Protein AF-A0A812IQ89-F1 (afdb_monomer_lite)

InterPro domains:
  IPR013657 HUT1 [PF08449] (1-169)
  IPR013657 HUT1 [PTHR10778] (1-193)

Radius of gyration: 19.41 Å; chains: 1; bounding box: 43×46×44 Å

Structure (mmCIF, N/CA/C/O backbone):
data_AF-A0A812IQ89-F1
#
_entry.id   AF-A0A812IQ89-F1
#
loop_
_atom_site.group_PDB
_atom_site.id
_atom_site.type_symbol
_atom_site.label_atom_id
_atom_site.label_alt_id
_atom_site.label_comp_id
_atom_site.label_asym_id
_atom_site.label_entity_id
_atom_site.label_seq_id
_atom_site.pdbx_PDB_ins_code
_atom_site.Cartn_x
_atom_site.Cartn_y
_atom_site.Cartn_z
_atom_site.occupancy
_atom_site.B_iso_or_equiv
_atom_site.auth_seq_id
_atom_site.auth_comp_id
_atom_site.auth_asym_id
_atom_site.auth_atom_id
_atom_site.pdbx_PDB_model_num
ATOM 1 N N . MET A 1 1 ? -4.051 4.500 0.304 1.00 73.25 1 MET A N 1
ATOM 2 C CA . MET A 1 1 ? -4.962 4.874 1.410 1.00 73.25 1 MET A CA 1
ATOM 3 C C . MET A 1 1 ? -6.425 4.754 1.005 1.00 73.25 1 MET A C 1
ATOM 5 O O . MET A 1 1 ? -7.065 3.839 1.500 1.00 73.25 1 MET A O 1
ATOM 9 N N . LEU A 1 2 ? -6.943 5.576 0.074 1.00 83.75 2 LEU A N 1
ATOM 10 C CA . LEU A 1 2 ? -8.379 5.587 -0.272 1.00 83.75 2 LEU A CA 1
ATOM 11 C C . LEU A 1 2 ? -8.978 4.199 -0.591 1.00 83.75 2 LEU A C 1
ATOM 13 O O . LEU A 1 2 ? -9.965 3.843 0.049 1.00 83.75 2 LEU A O 1
ATOM 17 N N . PRO A 1 3 ? -8.405 3.377 -1.497 1.00 83.00 3 PRO A N 1
ATOM 18 C CA . PRO A 1 3 ? -9.038 2.106 -1.850 1.00 83.00 3 PRO A CA 1
ATOM 19 C C . PRO A 1 3 ? -9.045 1.119 -0.681 1.00 83.00 3 PRO A C 1
ATOM 21 O O . PRO A 1 3 ? -10.050 0.469 -0.429 1.00 83.00 3 PRO A O 1
ATOM 24 N N . VAL A 1 4 ? -7.946 1.064 0.078 1.00 82.12 4 VAL A N 1
ATOM 25 C CA . VAL A 1 4 ? -7.794 0.229 1.283 1.00 82.12 4 VAL A CA 1
ATOM 26 C C . VAL A 1 4 ? -8.810 0.614 2.357 1.00 82.12 4 VAL A C 1
ATOM 28 O O . VAL A 1 4 ? -9.401 -0.264 2.984 1.00 82.12 4 VAL A O 1
ATOM 31 N N . MET A 1 5 ? -9.056 1.912 2.548 1.00 82.69 5 MET A N 1
ATOM 32 C CA . MET A 1 5 ? -10.032 2.411 3.519 1.00 82.69 5 MET A CA 1
ATOM 33 C C . MET A 1 5 ? -11.468 2.075 3.092 1.00 82.69 5 MET A C 1
ATOM 35 O O . MET A 1 5 ? -12.242 1.561 3.896 1.00 82.69 5 MET A O 1
ATOM 39 N N . ILE A 1 6 ? -11.799 2.262 1.810 1.00 84.94 6 ILE A N 1
ATOM 40 C CA . ILE A 1 6 ? -13.097 1.865 1.236 1.00 84.94 6 ILE A CA 1
ATOM 41 C C . ILE A 1 6 ? -13.302 0.349 1.356 1.00 84.94 6 ILE A C 1
ATOM 43 O O . ILE A 1 6 ? -14.345 -0.103 1.823 1.00 84.94 6 ILE A O 1
ATOM 47 N N . GLY A 1 7 ? -12.305 -0.457 0.992 1.00 82.31 7 GLY A N 1
ATOM 48 C CA . GLY A 1 7 ? -12.387 -1.910 1.125 1.00 82.31 7 GLY A CA 1
ATOM 49 C C . GLY A 1 7 ? -12.534 -2.361 2.578 1.00 82.31 7 GLY A C 1
ATOM 50 O O . GLY A 1 7 ? -13.321 -3.257 2.874 1.00 82.31 7 GLY A O 1
ATOM 51 N N . SER A 1 8 ? -11.854 -1.693 3.510 1.00 81.38 8 SER A N 1
ATOM 52 C CA . SER A 1 8 ? -11.994 -1.932 4.952 1.00 81.38 8 SER A CA 1
ATOM 53 C C . SER A 1 8 ? -13.381 -1.574 5.493 1.00 81.38 8 SER A C 1
ATOM 55 O O . SER A 1 8 ? -13.875 -2.266 6.382 1.00 81.38 8 SER A O 1
ATOM 57 N N . LEU A 1 9 ? -14.032 -0.549 4.938 1.00 83.75 9 LEU A N 1
ATOM 58 C CA . LEU A 1 9 ? -15.411 -0.175 5.262 1.00 83.75 9 LEU A CA 1
ATOM 59 C C . LEU A 1 9 ? -16.405 -1.238 4.762 1.00 83.75 9 LEU A C 1
ATOM 61 O O . LEU A 1 9 ? -17.181 -1.775 5.549 1.00 83.75 9 LEU A O 1
ATOM 65 N N . PHE A 1 10 ? -16.348 -1.582 3.470 1.00 82.44 10 PHE A N 1
ATOM 66 C CA . PHE A 1 10 ? -17.327 -2.475 2.835 1.00 82.44 10 PHE A CA 1
ATOM 67 C C . PHE A 1 10 ? -17.127 -3.959 3.172 1.00 82.44 10 PHE A C 1
ATOM 69 O O . PHE A 1 10 ? -18.093 -4.661 3.458 1.00 82.44 10 PHE A O 1
ATOM 76 N N . LEU A 1 11 ? -15.887 -4.454 3.129 1.00 80.12 11 LEU A N 1
ATOM 77 C CA . LEU A 1 11 ? -15.573 -5.878 3.323 1.00 80.12 11 LEU A CA 1
ATOM 78 C C . LEU A 1 11 ? -15.108 -6.181 4.749 1.00 80.12 11 LEU A C 1
ATOM 80 O O . LEU A 1 11 ? -15.355 -7.273 5.258 1.00 80.12 11 LEU A O 1
ATOM 84 N N . GLY A 1 12 ? -14.436 -5.221 5.387 1.00 72.44 12 GLY A N 1
ATOM 85 C CA . GLY A 1 12 ? -13.927 -5.339 6.755 1.00 72.44 12 GLY A CA 1
ATOM 86 C C . GLY A 1 12 ? -14.933 -4.963 7.846 1.00 72.44 12 GLY A C 1
ATOM 87 O O . GLY A 1 12 ? -14.615 -5.147 9.019 1.00 72.44 12 GLY A O 1
ATOM 88 N N . GLN A 1 13 ? -16.115 -4.440 7.481 1.00 72.12 13 GLN A N 1
ATOM 89 C CA . GLN A 1 13 ? -17.133 -3.897 8.398 1.00 72.12 13 GLN A CA 1
ATOM 90 C C . GLN A 1 13 ? -16.563 -2.878 9.405 1.00 72.12 13 GLN A C 1
ATOM 92 O O . GLN A 1 13 ? -16.988 -2.808 10.560 1.00 72.12 13 GLN A O 1
ATOM 97 N N . ALA A 1 14 ? -15.559 -2.107 8.988 1.00 71.38 14 ALA A N 1
ATOM 98 C CA . ALA A 1 14 ? -14.943 -1.090 9.826 1.00 71.38 14 ALA A CA 1
ATOM 99 C C . ALA A 1 14 ? -15.824 0.160 9.888 1.00 71.38 14 ALA A C 1
ATOM 101 O O . ALA A 1 14 ? -16.230 0.668 8.851 1.00 71.38 14 ALA A O 1
ATOM 102 N N . ASN A 1 15 ? -16.058 0.706 11.080 1.00 74.06 15 ASN A N 1
ATOM 103 C CA . ASN A 1 15 ? -16.652 2.033 11.218 1.00 74.06 15 ASN A CA 1
ATOM 104 C C . ASN A 1 15 ? -15.536 3.059 11.401 1.00 74.06 15 ASN A C 1
ATOM 106 O O . ASN A 1 15 ? -14.809 3.009 12.392 1.00 74.06 15 ASN A O 1
ATOM 110 N N . PHE A 1 16 ? -15.406 3.974 10.441 1.00 79.06 16 PHE A N 1
ATOM 111 C CA . PHE A 1 16 ? -14.467 5.088 10.524 1.00 79.06 16 PHE A CA 1
ATOM 112 C C . PHE A 1 16 ? -15.163 6.333 11.070 1.00 79.06 16 PHE A C 1
ATOM 114 O O . PHE A 1 16 ? -16.309 6.629 10.724 1.00 79.06 16 PHE A O 1
ATOM 121 N N . THR A 1 17 ? -14.464 7.076 11.920 1.00 83.81 17 THR A N 1
ATOM 122 C CA . THR A 1 17 ? -14.951 8.362 12.432 1.00 83.81 17 THR A CA 1
ATOM 123 C C . THR A 1 17 ? -14.813 9.454 11.371 1.00 83.81 17 THR A C 1
ATOM 125 O O . THR A 1 17 ? -13.978 9.366 10.470 1.00 83.81 17 THR A O 1
ATOM 128 N N . LEU A 1 18 ? -15.590 10.538 11.493 1.00 83.06 18 LEU A N 1
ATOM 129 C CA . LEU A 1 18 ? -15.502 11.685 10.577 1.00 83.06 18 LEU A CA 1
ATOM 130 C C . LEU A 1 18 ? -14.070 12.248 10.479 1.00 83.06 18 LEU A C 1
ATOM 132 O O . LEU A 1 18 ? -13.643 12.674 9.409 1.00 83.06 18 LEU A O 1
ATOM 136 N N . ARG A 1 19 ? -13.306 12.191 11.579 1.00 82.19 19 ARG A N 1
ATOM 137 C CA . ARG A 1 19 ? -11.898 12.612 11.619 1.00 82.19 19 ARG A CA 1
ATOM 138 C C . ARG A 1 19 ? -11.021 11.804 10.660 1.00 82.19 19 ARG A C 1
ATOM 140 O O . ARG A 1 19 ? -10.262 12.408 9.912 1.00 82.19 19 ARG A O 1
ATOM 147 N N . GLN A 1 20 ? -11.185 10.482 10.616 1.00 80.94 20 GLN A N 1
ATOM 148 C CA . GLN A 1 20 ? -10.405 9.600 9.738 1.00 80.94 20 GLN A CA 1
ATOM 149 C C . GLN A 1 20 ? -10.700 9.858 8.255 1.00 80.94 20 GLN A C 1
ATOM 151 O O . GLN A 1 20 ? -9.789 9.864 7.431 1.00 80.94 20 GLN A O 1
ATOM 156 N N . TYR A 1 21 ? -11.953 10.170 7.905 1.00 84.56 21 TYR A N 1
ATOM 157 C CA . TYR A 1 21 ? -12.295 10.575 6.538 1.00 84.56 21 TYR A CA 1
ATOM 158 C C . TYR A 1 21 ? -11.664 11.915 6.144 1.00 84.56 21 TYR A C 1
ATOM 160 O O . TYR A 1 21 ? -11.130 12.037 5.040 1.00 84.56 21 TYR A O 1
ATOM 168 N N . LEU A 1 22 ? -11.695 12.909 7.038 1.00 85.94 22 LEU A N 1
ATOM 169 C CA . LEU A 1 22 ? -11.071 14.215 6.796 1.00 85.94 22 LEU A CA 1
ATOM 170 C C . LEU A 1 22 ? -9.545 14.101 6.663 1.00 85.94 22 LEU A C 1
ATOM 172 O O . LEU A 1 22 ? -8.962 14.725 5.777 1.00 85.94 22 LEU A O 1
ATOM 176 N N . GLN A 1 23 ? -8.908 13.270 7.488 1.00 84.69 23 GLN A N 1
ATOM 177 C CA . GLN A 1 23 ? -7.471 12.986 7.414 1.00 84.69 23 GLN A CA 1
ATOM 178 C C . GLN A 1 23 ? -7.110 12.300 6.099 1.00 84.69 23 GLN A C 1
ATOM 180 O O . GLN A 1 23 ? -6.237 12.783 5.382 1.00 84.69 23 GLN A O 1
ATOM 185 N N . ALA A 1 24 ? -7.842 11.254 5.710 1.00 84.50 24 ALA A N 1
ATOM 186 C CA . ALA A 1 24 ? -7.629 10.594 4.426 1.00 84.50 24 ALA A CA 1
ATOM 187 C C . ALA A 1 24 ? -7.774 11.577 3.249 1.00 84.50 24 ALA A C 1
ATOM 189 O O . ALA A 1 24 ? -6.951 11.566 2.331 1.00 84.50 24 ALA A O 1
ATOM 190 N N . ALA A 1 25 ? -8.770 12.468 3.284 1.00 86.81 25 ALA A N 1
ATOM 191 C CA . ALA A 1 25 ? -8.946 13.506 2.268 1.00 86.81 25 ALA A CA 1
ATOM 192 C C . ALA A 1 25 ? -7.773 14.507 2.233 1.00 86.81 25 ALA A C 1
ATOM 194 O O . ALA A 1 25 ? -7.292 14.852 1.148 1.00 86.81 25 AL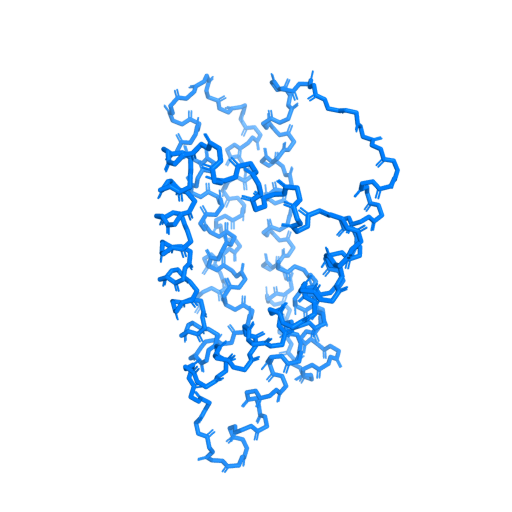A A O 1
ATOM 195 N N . ALA A 1 26 ? -7.266 14.935 3.393 1.00 86.50 26 ALA A N 1
ATOM 196 C CA . ALA A 1 26 ? -6.077 15.784 3.500 1.00 86.50 26 ALA A CA 1
ATOM 197 C C . ALA A 1 26 ? -4.824 15.096 2.927 1.00 86.50 26 ALA A C 1
ATOM 199 O O . ALA A 1 26 ? -4.070 15.700 2.165 1.00 86.50 26 ALA A O 1
ATOM 200 N N . ILE A 1 27 ? -4.633 13.803 3.202 1.00 85.69 27 ILE A N 1
ATOM 201 C CA . ILE A 1 27 ? -3.505 13.028 2.668 1.00 85.69 27 ILE A CA 1
ATOM 202 C C . ILE A 1 27 ? -3.586 12.931 1.140 1.00 85.69 27 ILE A C 1
ATOM 204 O O . ILE A 1 27 ? -2.593 13.164 0.448 1.00 85.69 27 ILE A O 1
ATOM 208 N N . ILE A 1 28 ? -4.762 12.616 0.591 1.00 86.19 28 ILE A N 1
ATOM 209 C CA . ILE A 1 28 ? -4.966 12.461 -0.859 1.00 86.19 28 ILE A CA 1
ATOM 210 C C . ILE A 1 28 ? -4.778 13.793 -1.585 1.00 86.19 28 ILE A C 1
ATOM 212 O O . ILE A 1 28 ? -4.088 13.848 -2.603 1.00 86.19 28 ILE A O 1
ATOM 216 N N . SER A 1 29 ? -5.371 14.868 -1.066 1.00 87.56 29 SER A N 1
ATOM 217 C CA . SER A 1 29 ? -5.222 16.203 -1.653 1.00 87.56 29 SER A CA 1
ATOM 218 C C . SER A 1 29 ? -3.769 16.680 -1.591 1.00 87.56 29 SER A C 1
ATOM 220 O O . SER A 1 29 ? -3.225 17.083 -2.619 1.00 87.56 29 SER A O 1
ATOM 222 N N . GLY A 1 30 ? -3.103 16.544 -0.440 1.00 85.31 30 GLY A N 1
ATOM 223 C CA . GLY A 1 30 ? -1.701 16.925 -0.276 1.00 85.31 30 GLY A CA 1
ATOM 224 C C . GLY A 1 30 ? -0.756 16.139 -1.190 1.00 85.31 30 GLY A C 1
ATOM 225 O O . GLY A 1 30 ? 0.035 16.739 -1.915 1.00 85.31 30 GLY A O 1
ATOM 226 N N . THR A 1 31 ? -0.888 14.810 -1.245 1.00 83.12 31 THR A N 1
ATOM 227 C CA . THR A 1 31 ? -0.072 13.960 -2.138 1.00 83.12 31 THR A CA 1
ATOM 228 C C . THR A 1 31 ? -0.326 14.249 -3.619 1.00 83.12 31 THR A C 1
ATOM 230 O O . THR A 1 31 ? 0.624 14.279 -4.399 1.00 83.12 31 THR A O 1
ATOM 233 N N . SER A 1 32 ? -1.569 14.546 -4.012 1.00 84.25 32 SER A N 1
ATOM 234 C CA . SER A 1 32 ? -1.900 14.933 -5.393 1.00 84.25 32 SER A CA 1
ATOM 235 C C . SER A 1 32 ? -1.256 16.264 -5.787 1.00 84.25 32 SER A C 1
ATOM 237 O O . SER A 1 32 ? -0.723 16.386 -6.889 1.00 84.25 32 SER A O 1
ATOM 239 N N . ILE A 1 33 ? -1.259 17.252 -4.883 1.00 86.19 33 ILE A N 1
ATOM 240 C CA . ILE A 1 33 ? -0.591 18.544 -5.098 1.00 86.19 33 ILE A CA 1
ATOM 241 C C . ILE A 1 33 ? 0.918 18.345 -5.275 1.00 86.19 33 ILE A C 1
ATOM 243 O O . ILE A 1 33 ? 1.503 18.922 -6.192 1.00 86.19 33 ILE A O 1
ATOM 247 N N . VAL A 1 34 ? 1.537 17.498 -4.447 1.00 81.31 34 VAL A N 1
ATOM 248 C CA . VAL A 1 34 ? 2.964 17.159 -4.555 1.00 81.31 34 VAL A CA 1
ATOM 249 C C . VAL A 1 34 ? 3.275 16.502 -5.901 1.00 81.31 34 VAL A C 1
ATOM 251 O O . VAL A 1 34 ? 4.157 16.972 -6.618 1.00 81.31 34 VAL A O 1
ATOM 254 N N . SER A 1 35 ? 2.504 15.488 -6.306 1.00 81.00 35 SER A N 1
ATOM 255 C CA . SER A 1 35 ? 2.704 14.816 -7.598 1.00 81.00 35 SER A CA 1
ATOM 256 C C . SER A 1 35 ? 2.536 15.760 -8.797 1.00 81.00 35 SER A C 1
ATOM 258 O O . SER A 1 35 ? 3.279 15.661 -9.773 1.00 81.00 35 SER A O 1
ATOM 260 N N . LEU A 1 36 ? 1.588 16.704 -8.739 1.00 80.81 36 LEU A N 1
ATOM 261 C CA . LEU A 1 36 ? 1.405 17.717 -9.787 1.00 80.81 36 LEU A CA 1
ATOM 262 C C . LEU A 1 36 ? 2.535 18.757 -9.812 1.00 80.81 36 LEU A C 1
ATOM 264 O O . LEU A 1 36 ? 2.875 19.261 -10.885 1.00 80.81 36 LEU A O 1
ATOM 268 N N . ALA A 1 37 ? 3.108 19.080 -8.652 1.00 74.94 37 ALA A N 1
ATOM 269 C CA . ALA A 1 37 ? 4.236 19.994 -8.534 1.00 74.94 37 ALA A CA 1
ATOM 270 C C . ALA A 1 37 ? 5.524 19.393 -9.126 1.00 74.94 37 ALA A C 1
ATOM 272 O O . ALA A 1 37 ? 6.219 20.087 -9.868 1.00 74.94 37 ALA A O 1
ATOM 273 N N . GLU A 1 38 ? 5.798 18.107 -8.880 1.00 67.94 38 GLU A N 1
ATOM 274 C CA . GLU A 1 38 ? 6.937 17.385 -9.474 1.00 67.94 38 GLU A CA 1
ATOM 275 C C . GLU A 1 38 ? 6.747 17.118 -10.977 1.00 67.94 38 GLU A C 1
ATOM 277 O O . GLU A 1 38 ? 7.675 17.266 -11.775 1.00 67.94 38 GLU A O 1
ATOM 282 N N . GLY A 1 39 ? 5.524 16.779 -11.402 1.00 60.66 39 GLY A N 1
ATOM 283 C CA . GLY A 1 39 ? 5.203 16.440 -12.794 1.00 60.66 39 GLY A CA 1
ATOM 284 C C . GLY A 1 39 ? 5.395 17.580 -13.805 1.00 60.66 39 GLY A C 1
ATOM 285 O O . GLY A 1 39 ? 5.391 17.334 -15.013 1.00 60.66 39 GLY A O 1
ATOM 286 N N . ARG A 1 40 ? 5.600 18.824 -13.347 1.00 53.16 40 ARG A N 1
ATOM 287 C CA . ARG A 1 40 ? 5.951 19.952 -14.224 1.00 53.16 40 ARG A CA 1
ATOM 288 C C . ARG A 1 40 ? 7.388 19.891 -14.759 1.00 53.16 40 ARG A C 1
ATOM 290 O O . ARG A 1 40 ? 7.618 20.511 -15.794 1.00 53.16 40 ARG A O 1
ATOM 297 N N . SER A 1 41 ? 8.316 19.144 -14.142 1.00 48.28 41 SER A N 1
ATOM 298 C CA . SER A 1 41 ? 9.720 19.074 -14.606 1.00 48.28 41 SER A CA 1
ATOM 299 C C . SER A 1 41 ? 10.064 17.844 -15.465 1.00 48.28 41 SER A C 1
ATOM 301 O O . SER A 1 41 ? 11.073 17.856 -16.166 1.00 48.28 41 SER A O 1
ATOM 303 N N . LYS A 1 42 ? 9.215 16.804 -15.508 1.00 47.72 42 LYS A N 1
ATOM 304 C CA . LYS A 1 42 ? 9.427 15.587 -16.324 1.00 47.72 42 LYS A CA 1
ATOM 305 C C . LYS A 1 42 ? 8.207 15.245 -17.189 1.00 47.72 42 LYS A C 1
ATOM 307 O O . LYS A 1 42 ? 7.438 14.339 -16.877 1.00 47.72 42 LYS A O 1
ATOM 312 N N . LYS A 1 43 ? 8.039 15.927 -18.328 1.00 43.91 43 LYS A N 1
ATOM 313 C CA . LYS A 1 43 ? 7.120 15.486 -19.397 1.00 43.91 43 LYS A CA 1
ATOM 314 C C . LYS A 1 43 ? 7.843 14.543 -20.362 1.00 43.91 43 LYS A C 1
ATOM 316 O O . LYS A 1 43 ? 8.373 14.981 -21.374 1.00 43.91 43 LYS A O 1
ATOM 321 N N . SER A 1 44 ? 7.835 13.244 -20.070 1.00 41.22 44 SER A N 1
ATOM 322 C CA . SER A 1 44 ? 8.070 12.210 -21.087 1.00 41.22 44 SER A CA 1
ATOM 323 C C . SER A 1 44 ? 7.429 10.891 -20.656 1.00 41.22 44 SER A C 1
ATOM 325 O O . SER A 1 44 ? 8.026 10.083 -19.952 1.00 41.22 44 SER A O 1
ATOM 327 N N . GLY A 1 45 ? 6.165 10.700 -21.025 1.00 55.44 45 GLY A N 1
ATOM 328 C CA . GLY A 1 45 ? 5.452 9.444 -20.816 1.00 55.44 45 GLY A CA 1
ATOM 329 C C . GLY A 1 45 ? 4.082 9.493 -21.478 1.00 55.44 45 GLY A C 1
ATOM 330 O O . GLY A 1 45 ? 3.241 10.307 -21.105 1.00 55.44 45 GLY A O 1
ATOM 331 N N . ALA A 1 46 ? 3.854 8.647 -22.483 1.00 55.81 46 ALA A N 1
ATOM 332 C CA . ALA A 1 46 ? 2.567 8.556 -23.162 1.00 55.81 46 ALA A CA 1
ATOM 333 C C . ALA A 1 46 ? 1.508 7.970 -22.212 1.00 55.81 46 ALA A C 1
ATOM 335 O O . ALA A 1 46 ? 1.553 6.790 -21.857 1.00 55.81 46 ALA A O 1
ATOM 336 N N . SER A 1 47 ? 0.535 8.787 -21.798 1.00 61.94 47 SER A N 1
ATOM 337 C CA . SER A 1 47 ? -0.618 8.331 -21.016 1.00 61.94 47 SER A CA 1
ATOM 338 C C . SER A 1 47 ? -1.512 7.438 -21.881 1.00 61.94 47 SER A C 1
ATOM 340 O O . SER A 1 47 ? -2.364 7.910 -22.631 1.00 61.94 47 SER A O 1
ATOM 342 N N . THR A 1 48 ? -1.306 6.127 -21.794 1.00 84.50 48 THR A N 1
ATOM 343 C CA . THR A 1 48 ? -2.101 5.146 -22.540 1.00 84.50 48 THR A CA 1
ATOM 344 C C . THR A 1 48 ? -3.374 4.818 -21.759 1.00 84.50 48 THR A C 1
ATOM 346 O O . THR A 1 48 ? -3.303 4.496 -20.574 1.00 84.50 48 THR A O 1
ATOM 349 N N . ARG A 1 49 ? -4.547 4.847 -22.414 1.00 86.56 49 ARG A N 1
ATOM 350 C CA . ARG A 1 49 ? -5.849 4.517 -21.785 1.00 86.56 49 ARG A CA 1
ATOM 351 C C . ARG A 1 49 ? -5.836 3.149 -21.089 1.00 86.56 49 ARG A C 1
ATOM 353 O O . ARG A 1 49 ? -6.410 3.004 -20.017 1.00 86.56 49 ARG A O 1
ATOM 360 N N . ALA A 1 50 ? -5.122 2.179 -21.664 1.00 86.69 50 ALA A N 1
ATOM 361 C CA . ALA A 1 50 ? -4.903 0.868 -21.058 1.00 86.69 50 ALA A CA 1
ATOM 362 C C . ALA A 1 50 ? -4.132 0.950 -19.727 1.00 86.69 50 ALA A C 1
ATOM 364 O O . ALA A 1 50 ? -4.528 0.310 -18.762 1.00 86.69 50 ALA A O 1
ATOM 365 N N . GLY A 1 51 ? -3.093 1.788 -19.635 1.00 87.00 51 GLY A N 1
ATOM 366 C CA . GLY A 1 51 ? -2.347 2.006 -18.391 1.00 87.00 51 GLY A CA 1
ATOM 367 C C . GLY A 1 51 ? -3.215 2.614 -17.288 1.00 87.00 51 GLY A C 1
ATOM 368 O O . GLY A 1 51 ? -3.153 2.170 -16.145 1.00 87.00 51 GLY A O 1
ATOM 369 N N . LEU A 1 52 ? -4.092 3.563 -17.635 1.00 87.62 52 LEU A N 1
ATOM 370 C CA . LEU A 1 52 ? -5.050 4.127 -16.680 1.00 87.62 52 LEU A CA 1
ATOM 371 C C . LEU A 1 52 ? -6.042 3.068 -16.172 1.00 87.62 52 LEU A C 1
ATOM 373 O O . LEU A 1 52 ? -6.276 2.984 -14.968 1.00 87.62 52 LEU A O 1
ATOM 377 N N . LEU A 1 53 ? -6.587 2.237 -17.067 1.00 91.31 53 LEU A N 1
ATOM 378 C CA . LEU A 1 53 ? -7.483 1.138 -16.686 1.00 91.31 53 LEU A CA 1
ATOM 379 C C . LEU A 1 53 ? -6.787 0.119 -15.775 1.00 91.31 53 LEU A C 1
ATOM 381 O O . LEU A 1 53 ? -7.370 -0.303 -14.778 1.00 91.31 53 LEU A O 1
ATOM 385 N N . LEU A 1 54 ? -5.532 -0.232 -16.072 1.00 88.56 54 LEU A N 1
ATOM 386 C CA . LEU A 1 54 ? -4.736 -1.141 -15.244 1.00 88.56 54 LEU A CA 1
ATOM 387 C C . LEU A 1 54 ? -4.468 -0.562 -13.850 1.00 88.56 54 LEU A C 1
ATOM 389 O O . LEU A 1 54 ? -4.585 -1.288 -12.867 1.00 88.56 54 LEU A O 1
ATOM 393 N N . ILE A 1 55 ? -4.174 0.739 -13.743 1.00 89.50 55 ILE A N 1
ATOM 394 C CA . ILE A 1 55 ? -3.986 1.413 -12.448 1.00 89.50 55 ILE A CA 1
ATOM 395 C C . ILE A 1 55 ? -5.281 1.382 -11.631 1.00 89.50 55 ILE A C 1
ATOM 397 O O . ILE A 1 55 ? -5.245 1.026 -10.456 1.00 89.50 55 ILE A O 1
ATOM 401 N N . ILE A 1 56 ? -6.430 1.703 -12.236 1.00 89.75 56 ILE A N 1
ATOM 402 C CA . ILE A 1 56 ? -7.726 1.659 -11.539 1.00 89.75 56 ILE A CA 1
ATOM 403 C C . ILE A 1 56 ? -8.028 0.236 -11.050 1.00 89.75 56 ILE A C 1
ATOM 405 O O . ILE A 1 56 ? -8.416 0.056 -9.895 1.00 89.75 56 ILE A O 1
ATOM 409 N N . GLY A 1 57 ? -7.802 -0.771 -11.898 1.00 91.19 57 GLY A N 1
ATOM 410 C CA . GLY A 1 57 ? -7.959 -2.177 -11.525 1.00 91.19 57 GLY A CA 1
ATOM 411 C C . GLY A 1 57 ? -7.035 -2.589 -10.375 1.00 91.19 57 GLY A C 1
ATOM 412 O O . GLY A 1 57 ? -7.489 -3.213 -9.418 1.00 91.19 57 GLY A O 1
ATOM 413 N N . ALA A 1 58 ? -5.764 -2.182 -10.416 1.00 89.38 58 ALA A N 1
ATOM 414 C CA . ALA A 1 58 ? -4.804 -2.452 -9.349 1.00 89.38 58 ALA A CA 1
ATOM 415 C C . ALA A 1 58 ? -5.221 -1.796 -8.021 1.00 89.38 58 ALA A C 1
ATOM 417 O O . ALA A 1 58 ? -5.231 -2.463 -6.989 1.00 89.38 58 ALA A O 1
ATOM 418 N N . LEU A 1 59 ? -5.657 -0.528 -8.047 1.00 88.06 59 LEU A N 1
ATOM 419 C CA . LEU A 1 59 ? -6.162 0.164 -6.855 1.00 88.06 59 LEU A CA 1
ATOM 420 C C . LEU A 1 59 ? -7.406 -0.522 -6.279 1.00 88.06 59 LEU A C 1
ATOM 422 O O . LEU A 1 59 ? -7.556 -0.593 -5.060 1.00 88.06 59 LEU A O 1
ATOM 426 N N . PHE A 1 60 ? -8.303 -1.019 -7.132 1.00 90.06 60 PHE A N 1
ATOM 427 C CA . PHE A 1 60 ? -9.470 -1.771 -6.680 1.00 90.06 60 PHE A CA 1
ATOM 428 C C . PHE A 1 60 ? -9.058 -3.059 -5.955 1.00 90.06 60 PHE A C 1
ATOM 430 O O . PHE A 1 60 ? -9.528 -3.309 -4.843 1.00 90.06 60 PHE A O 1
ATOM 437 N N . CYS A 1 61 ? -8.137 -3.833 -6.535 1.00 88.81 61 CYS A N 1
ATOM 438 C CA . CYS A 1 61 ? -7.592 -5.035 -5.904 1.00 88.81 61 CYS A CA 1
ATOM 439 C C . CYS A 1 61 ? -6.917 -4.727 -4.559 1.00 88.81 61 CYS A C 1
ATOM 441 O O . CYS A 1 61 ? -7.186 -5.427 -3.583 1.00 88.81 61 CYS A O 1
ATOM 443 N N . ASP A 1 62 ? -6.127 -3.652 -4.469 1.00 87.88 62 ASP A N 1
ATOM 444 C CA . ASP A 1 62 ? -5.530 -3.194 -3.204 1.00 87.88 62 ASP A CA 1
ATOM 445 C C . ASP A 1 62 ? -6.603 -2.913 -2.141 1.00 87.88 62 ASP A C 1
ATOM 447 O O . ASP A 1 62 ? -6.440 -3.255 -0.967 1.00 87.88 62 ASP A O 1
ATOM 451 N N . GLY A 1 63 ? -7.729 -2.321 -2.552 1.00 87.12 63 GLY A N 1
ATOM 452 C CA . GLY A 1 63 ? -8.880 -2.105 -1.683 1.00 87.12 63 GLY A CA 1
ATOM 453 C C . GLY A 1 63 ? -9.481 -3.405 -1.161 1.00 87.12 63 GLY A C 1
ATOM 454 O O . GLY A 1 63 ? -9.643 -3.571 0.051 1.00 87.12 63 GLY A O 1
ATOM 455 N N . VAL A 1 64 ? -9.758 -4.352 -2.059 1.00 89.12 64 VAL A N 1
ATOM 456 C CA . VAL A 1 64 ? -10.307 -5.669 -1.702 1.00 89.12 64 VAL A CA 1
ATOM 457 C C . VAL A 1 64 ? -9.384 -6.406 -0.731 1.00 89.12 64 VAL A C 1
ATOM 459 O O . VAL A 1 64 ? -9.845 -6.870 0.313 1.00 89.12 64 VAL A O 1
ATOM 462 N N . VAL A 1 65 ? -8.084 -6.465 -1.029 1.00 87.19 65 VAL A N 1
ATOM 463 C CA . VAL A 1 65 ? -7.086 -7.130 -0.177 1.00 87.19 65 VAL A CA 1
ATOM 464 C C . VAL A 1 65 ? -7.028 -6.475 1.199 1.00 87.19 65 VAL A C 1
ATOM 466 O O . VAL A 1 65 ? -7.124 -7.177 2.206 1.00 87.19 65 VAL A O 1
ATOM 469 N N . GLY A 1 66 ? -6.951 -5.144 1.261 1.00 84.56 66 GLY A N 1
ATOM 470 C CA . GLY A 1 66 ? -6.928 -4.413 2.527 1.00 84.56 66 GLY A CA 1
ATOM 471 C C . GLY A 1 66 ? -8.167 -4.668 3.393 1.00 84.56 66 GLY A C 1
ATOM 472 O O . GLY A 1 66 ? -8.046 -4.824 4.613 1.00 84.56 66 GLY A O 1
ATOM 473 N N . GLY A 1 67 ? -9.342 -4.778 2.764 1.00 86.25 67 GLY A N 1
ATOM 474 C CA . GLY A 1 67 ? -10.599 -5.105 3.437 1.00 86.25 67 GLY A CA 1
ATOM 475 C C . GLY A 1 67 ? -10.678 -6.544 3.944 1.00 86.25 67 GLY A C 1
ATOM 476 O O . GLY A 1 67 ? -11.077 -6.773 5.088 1.00 86.25 67 GLY A O 1
ATOM 477 N N . VAL A 1 68 ? -10.248 -7.515 3.134 1.00 87.38 68 VAL A N 1
ATOM 478 C CA . VAL A 1 68 ? -10.186 -8.934 3.528 1.00 87.38 68 VAL A CA 1
ATOM 479 C C . VAL A 1 68 ? -9.176 -9.148 4.657 1.00 87.38 68 VAL A C 1
ATOM 481 O O . VAL A 1 68 ? -9.489 -9.847 5.622 1.00 87.38 68 VAL A O 1
ATOM 484 N N . GLN A 1 69 ? -8.005 -8.504 4.591 1.00 86.94 69 GLN A N 1
ATOM 485 C CA . GLN A 1 69 ? -6.997 -8.544 5.657 1.00 86.94 69 GLN A CA 1
ATOM 486 C C . GLN A 1 69 ? -7.569 -8.045 6.987 1.00 86.94 69 GLN A C 1
ATOM 488 O O . GLN A 1 69 ? -7.400 -8.705 8.013 1.00 86.94 69 GLN A O 1
ATOM 493 N N . ARG A 1 70 ? -8.310 -6.929 6.969 1.00 82.94 70 ARG A N 1
ATOM 494 C CA . ARG A 1 70 ? -8.969 -6.405 8.171 1.00 82.94 70 ARG A CA 1
ATOM 495 C C . ARG A 1 70 ? -10.063 -7.342 8.687 1.00 82.94 70 ARG A C 1
ATOM 497 O O . ARG A 1 70 ? -10.121 -7.614 9.884 1.00 82.94 70 ARG A O 1
ATOM 504 N N . ARG A 1 71 ? -10.907 -7.889 7.803 1.00 85.31 71 ARG A N 1
ATOM 505 C CA . ARG A 1 71 ? -11.952 -8.856 8.191 1.00 85.31 71 ARG A CA 1
ATOM 506 C C . ARG A 1 71 ? -11.359 -10.083 8.883 1.00 85.31 71 ARG A C 1
ATOM 508 O O . ARG A 1 71 ? -11.903 -10.537 9.891 1.00 85.31 71 ARG A O 1
ATOM 515 N N . LEU A 1 72 ? -10.255 -10.609 8.353 1.00 86.06 72 LEU A N 1
ATOM 516 C CA . LEU A 1 72 ? -9.550 -11.747 8.935 1.00 86.06 72 LEU A CA 1
ATOM 517 C C . LEU A 1 72 ? -9.062 -11.421 10.352 1.00 86.06 72 LEU A C 1
ATOM 519 O O . LEU A 1 72 ? -9.320 -12.192 11.272 1.00 86.06 72 LEU A O 1
ATOM 523 N N . GLN A 1 73 ? -8.452 -10.249 10.553 1.00 81.69 73 GLN A N 1
ATOM 524 C CA . GLN A 1 73 ? -7.992 -9.814 11.875 1.00 81.69 73 GLN A CA 1
ATOM 525 C C . GLN A 1 73 ? -9.122 -9.670 12.887 1.00 81.69 73 GLN A C 1
ATOM 527 O O . GLN A 1 73 ? -9.022 -10.192 13.997 1.00 81.69 73 GLN A O 1
ATOM 532 N N . VAL A 1 74 ? -10.223 -9.025 12.498 1.00 82.06 74 VAL A N 1
ATOM 533 C CA . VAL A 1 74 ? -11.401 -8.876 13.364 1.00 82.06 74 VAL A CA 1
ATOM 534 C C . VAL A 1 74 ? -11.990 -10.241 13.727 1.00 82.06 74 VAL A C 1
ATOM 536 O O . VAL A 1 74 ? -12.399 -10.444 14.867 1.00 82.06 74 VAL A O 1
ATOM 539 N N . THR A 1 75 ? -12.021 -11.185 12.785 1.00 83.62 75 THR A N 1
ATOM 540 C CA . THR A 1 75 ? -12.557 -12.536 13.020 1.00 83.62 75 THR A CA 1
ATOM 541 C C . THR A 1 75 ? -11.660 -13.331 13.968 1.00 83.62 75 THR A C 1
ATOM 543 O O . THR A 1 75 ? -12.156 -13.880 14.946 1.00 83.62 75 THR A O 1
ATOM 546 N N . CYS A 1 76 ? -10.341 -13.327 13.755 1.00 82.44 76 CYS A N 1
ATOM 547 C CA . CYS A 1 76 ? -9.399 -13.993 14.657 1.00 82.44 76 CYS A CA 1
ATOM 548 C C . CYS A 1 76 ? -9.443 -13.403 16.075 1.00 82.44 76 CYS A C 1
ATOM 550 O O . CYS A 1 76 ? -9.504 -14.158 17.043 1.00 82.44 76 CYS A O 1
ATOM 552 N N . ARG A 1 77 ? -9.523 -12.070 16.204 1.00 79.06 77 ARG A N 1
ATOM 553 C CA . ARG A 1 77 ? -9.636 -11.387 17.504 1.00 79.06 77 ARG A CA 1
ATOM 554 C C . ARG A 1 77 ? -10.923 -11.745 18.255 1.00 79.06 77 ARG A C 1
ATOM 556 O O . ARG A 1 77 ? -10.911 -11.780 19.478 1.00 79.06 77 ARG A O 1
ATOM 563 N N . LYS A 1 78 ? -12.024 -12.012 17.542 1.00 79.25 78 LYS A N 1
ATOM 564 C CA . LYS A 1 78 ? -13.291 -12.480 18.138 1.00 79.25 78 LYS A CA 1
ATOM 565 C C . LYS A 1 78 ? -13.211 -13.916 18.660 1.00 79.25 78 LYS A C 1
ATOM 567 O O . LYS A 1 78 ? -13.917 -14.241 19.604 1.00 79.25 78 LYS A O 1
ATOM 572 N N . GLU A 1 79 ? -12.365 -14.754 18.065 1.00 82.25 79 GLU A N 1
ATOM 573 C CA . GLU A 1 79 ? -12.124 -16.135 18.508 1.00 82.25 79 GLU A CA 1
ATOM 574 C C . GLU A 1 79 ? -10.980 -16.258 19.533 1.00 82.25 79 GLU A C 1
ATOM 576 O O . GLU A 1 79 ? -10.500 -17.362 19.776 1.00 82.25 79 GLU A O 1
ATOM 581 N N . ASP A 1 80 ? -10.509 -15.137 20.094 1.00 74.62 80 ASP A N 1
ATOM 582 C CA . ASP A 1 80 ? -9.350 -15.051 21.002 1.00 74.62 80 ASP A CA 1
ATOM 583 C C . ASP A 1 80 ? -8.057 -15.672 20.428 1.00 74.62 80 ASP A C 1
ATOM 585 O O . ASP A 1 80 ? -7.146 -16.106 21.134 1.00 74.62 80 ASP A O 1
ATOM 589 N N . LYS A 1 81 ? -7.961 -15.713 19.093 1.00 75.81 81 LYS A N 1
ATOM 590 C CA . LYS A 1 81 ? -6.781 -16.173 18.358 1.00 75.81 81 LYS A CA 1
ATOM 591 C C . LYS A 1 81 ? -5.992 -14.964 17.883 1.00 75.81 81 LYS A C 1
ATOM 593 O O . LYS A 1 81 ? -6.505 -14.104 17.166 1.00 75.81 81 LYS A O 1
ATOM 598 N N . GLN A 1 82 ? -4.708 -14.920 18.216 1.00 69.06 82 GLN A N 1
ATOM 599 C CA . GLN A 1 82 ? -3.816 -13.916 17.645 1.00 69.06 82 GLN A CA 1
ATOM 600 C C . GLN A 1 82 ? -3.487 -14.259 16.190 1.00 69.06 82 GLN A C 1
ATOM 602 O O . GLN A 1 82 ? -3.144 -15.397 15.861 1.00 69.06 82 GLN A O 1
ATOM 607 N N . VAL A 1 83 ? -3.567 -13.260 15.310 1.00 73.25 83 VAL A N 1
ATOM 608 C CA . VAL A 1 83 ? -3.104 -13.403 13.927 1.00 73.25 83 VAL A CA 1
ATOM 609 C C . VAL A 1 83 ? -1.587 -13.501 13.949 1.00 73.25 83 VAL A C 1
ATOM 611 O O . VAL A 1 83 ? -0.903 -12.521 14.232 1.00 73.25 83 VAL A O 1
ATOM 614 N N . ARG A 1 84 ? -1.050 -14.684 13.641 1.00 80.00 84 ARG A N 1
ATOM 615 C CA . ARG A 1 84 ? 0.396 -14.882 13.518 1.00 80.00 84 ARG A CA 1
ATOM 616 C C . ARG A 1 84 ? 0.884 -14.176 12.242 1.00 80.00 84 ARG A C 1
ATOM 618 O O . ARG A 1 84 ? 0.512 -14.610 11.149 1.00 80.00 84 ARG A O 1
ATOM 625 N N . PRO A 1 85 ? 1.712 -13.114 12.340 1.00 79.00 85 PRO A N 1
ATOM 626 C CA . PRO A 1 85 ? 2.106 -12.309 11.179 1.00 79.00 85 PRO A CA 1
ATOM 627 C C . PRO A 1 85 ? 2.824 -13.134 10.104 1.00 79.00 85 PRO A C 1
ATOM 629 O O . PRO A 1 85 ? 2.610 -12.934 8.911 1.00 79.00 85 PRO A O 1
ATOM 632 N N . TYR A 1 86 ? 3.641 -14.099 10.533 1.00 81.56 86 TYR A N 1
ATOM 633 C CA . TYR A 1 86 ? 4.413 -14.964 9.642 1.00 81.56 86 TYR A CA 1
ATOM 634 C C . TYR A 1 86 ? 3.553 -16.000 8.910 1.00 81.56 86 TYR A C 1
ATOM 636 O O . TYR A 1 86 ? 3.818 -16.266 7.740 1.00 81.56 86 TYR A O 1
ATOM 644 N N . ASP A 1 87 ? 2.490 -16.517 9.536 1.00 84.25 87 ASP A N 1
ATOM 645 C CA . ASP A 1 87 ? 1.535 -17.403 8.856 1.00 84.25 87 ASP A CA 1
ATOM 646 C C . ASP A 1 87 ? 0.783 -16.631 7.769 1.00 84.25 87 ASP A C 1
ATOM 648 O O . ASP A 1 87 ? 0.654 -17.098 6.638 1.00 84.25 87 ASP A O 1
ATOM 652 N N . LEU A 1 88 ? 0.329 -15.415 8.096 1.00 83.81 88 LEU A N 1
ATOM 653 C CA . LEU A 1 88 ? -0.346 -14.538 7.143 1.00 83.81 88 LEU A CA 1
ATOM 654 C C . LEU A 1 88 ? 0.569 -14.201 5.957 1.00 83.81 88 LEU A C 1
ATOM 656 O O . LEU A 1 88 ? 0.130 -14.275 4.809 1.00 83.81 88 LEU A O 1
ATOM 660 N N . MET A 1 89 ? 1.836 -13.877 6.228 1.00 86.88 89 MET A N 1
ATOM 661 C CA . MET A 1 89 ? 2.838 -13.603 5.198 1.00 86.88 89 MET A CA 1
ATOM 662 C C . MET A 1 89 ? 3.080 -14.825 4.311 1.00 86.88 89 MET A C 1
ATOM 664 O O . MET A 1 89 ? 3.045 -14.702 3.088 1.00 86.88 89 MET A O 1
ATOM 668 N N . PHE A 1 90 ? 3.293 -16.002 4.908 1.00 88.44 90 PHE A N 1
ATOM 669 C CA . PHE A 1 90 ? 3.572 -17.230 4.167 1.00 88.44 90 PHE A CA 1
ATOM 670 C C . PHE A 1 90 ? 2.423 -17.589 3.225 1.00 88.44 90 PHE A C 1
ATOM 672 O O . PHE A 1 90 ? 2.648 -17.758 2.027 1.00 88.44 90 PHE A O 1
ATOM 679 N N . TRP A 1 91 ? 1.188 -17.632 3.732 1.00 88.31 91 TRP A N 1
ATOM 680 C CA . TRP A 1 91 ? 0.028 -17.978 2.912 1.00 88.31 91 TRP A CA 1
ATOM 681 C C . TRP A 1 91 ? -0.229 -16.941 1.822 1.00 88.31 91 TRP A C 1
ATOM 683 O O . TRP A 1 91 ? -0.420 -17.310 0.665 1.00 88.31 91 TRP A O 1
ATOM 693 N N . THR A 1 92 ? -0.174 -15.649 2.153 1.00 87.62 92 THR A N 1
ATOM 694 C CA . THR A 1 92 ? -0.410 -14.584 1.166 1.00 87.62 92 THR A CA 1
ATOM 695 C C . THR A 1 92 ? 0.631 -14.629 0.046 1.00 87.62 92 THR A C 1
ATOM 697 O O . THR A 1 92 ? 0.268 -14.596 -1.132 1.00 87.62 92 THR A O 1
ATOM 700 N N . ASN A 1 93 ? 1.913 -14.780 0.392 1.00 90.31 93 ASN A N 1
ATOM 701 C CA . ASN A 1 93 ? 2.991 -14.851 -0.592 1.00 90.31 93 ASN A CA 1
ATOM 702 C C . ASN A 1 93 ? 2.949 -16.146 -1.407 1.00 90.31 93 ASN A C 1
ATOM 704 O O . ASN A 1 93 ? 3.237 -16.109 -2.601 1.00 90.31 93 ASN A O 1
ATOM 708 N N . LEU A 1 94 ? 2.545 -17.270 -0.811 1.00 91.31 94 LEU A N 1
ATOM 709 C CA . LEU A 1 94 ? 2.375 -18.532 -1.529 1.00 91.31 94 LEU A CA 1
ATOM 710 C C . LEU A 1 94 ? 1.277 -18.420 -2.596 1.00 91.31 94 LEU A C 1
ATOM 712 O O . LEU A 1 94 ? 1.513 -18.760 -3.754 1.00 91.31 94 LEU A O 1
ATOM 716 N N . TYR A 1 95 ? 0.103 -17.886 -2.243 1.00 89.44 95 TYR A N 1
ATOM 717 C CA . TYR A 1 95 ? -0.978 -17.667 -3.210 1.00 89.44 95 TYR A CA 1
ATOM 718 C C . TYR A 1 95 ? -0.581 -16.656 -4.299 1.00 89.44 95 TYR A C 1
ATOM 720 O O . TYR A 1 95 ? -0.866 -16.888 -5.477 1.00 89.44 95 TYR A O 1
ATOM 728 N N . MET A 1 96 ? 0.127 -15.574 -3.954 1.00 87.75 96 MET A N 1
ATOM 729 C CA . MET A 1 96 ? 0.678 -14.641 -4.951 1.00 87.75 96 MET A CA 1
ATOM 730 C C . MET A 1 96 ? 1.699 -15.311 -5.879 1.00 87.75 96 MET A C 1
ATOM 732 O O . MET A 1 96 ? 1.671 -15.076 -7.084 1.00 87.75 96 MET A O 1
ATOM 736 N N . ALA A 1 97 ? 2.574 -16.170 -5.355 1.00 88.81 97 ALA A N 1
ATOM 737 C CA . ALA A 1 97 ? 3.564 -16.883 -6.158 1.00 88.81 97 ALA A CA 1
ATOM 738 C C . ALA A 1 97 ? 2.904 -17.867 -7.133 1.00 88.81 97 ALA A C 1
ATOM 740 O O . ALA A 1 97 ? 3.253 -17.886 -8.312 1.00 88.81 97 ALA A O 1
ATOM 741 N N . VAL A 1 98 ? 1.914 -18.638 -6.669 1.00 90.00 98 VAL A N 1
ATOM 742 C CA . VAL A 1 98 ? 1.167 -19.580 -7.518 1.00 90.00 98 VAL A CA 1
ATOM 743 C C . VAL A 1 98 ? 0.415 -18.834 -8.620 1.00 90.00 98 VAL A C 1
ATOM 745 O O . VAL A 1 98 ? 0.551 -19.170 -9.793 1.00 90.00 98 VAL A O 1
ATOM 748 N N . THR A 1 99 ? -0.340 -17.791 -8.268 1.00 86.94 99 THR A N 1
ATOM 749 C CA . THR A 1 99 ? -1.104 -16.997 -9.247 1.00 86.94 99 THR A CA 1
ATOM 750 C C . THR A 1 99 ? -0.196 -16.281 -10.249 1.00 86.94 99 THR A C 1
ATOM 752 O O . THR A 1 99 ? -0.464 -16.328 -11.448 1.00 86.94 99 THR A O 1
ATOM 755 N N . SER A 1 100 ? 0.910 -15.689 -9.790 1.00 84.75 100 SER A N 1
ATOM 756 C CA . SER A 1 100 ? 1.920 -15.066 -10.655 1.00 84.75 100 SER A CA 1
ATOM 757 C C . SER A 1 100 ? 2.550 -16.079 -11.613 1.00 84.75 100 SER A C 1
ATOM 759 O O . SER A 1 100 ? 2.636 -15.824 -12.813 1.00 84.75 100 SER A O 1
ATOM 761 N N . CYS A 1 101 ? 2.904 -17.270 -11.116 1.00 83.06 101 CYS A N 1
ATOM 762 C CA . CYS A 1 101 ? 3.448 -18.341 -11.945 1.00 83.06 101 CYS A CA 1
ATOM 763 C C . CYS A 1 101 ? 2.456 -18.761 -13.036 1.00 83.06 101 CYS A C 1
ATOM 765 O O . CYS A 1 101 ? 2.836 -18.803 -14.203 1.00 83.06 101 CYS A O 1
ATOM 767 N N . LEU A 1 102 ? 1.182 -18.974 -12.684 1.00 85.38 102 LEU A N 1
ATOM 768 C CA . LEU A 1 102 ? 0.121 -19.346 -13.629 1.00 85.38 102 LEU A CA 1
ATOM 769 C C . LEU A 1 102 ? -0.105 -18.287 -14.717 1.00 85.38 102 LEU A C 1
ATOM 771 O O . LEU A 1 102 ? -0.279 -18.634 -15.885 1.00 85.38 102 LEU A O 1
ATOM 775 N N . LEU A 1 103 ? -0.088 -17.001 -14.355 1.00 81.75 103 LEU A N 1
ATOM 776 C CA . LEU 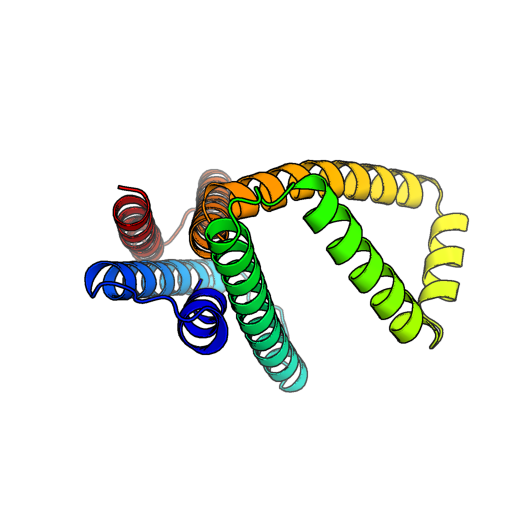A 1 103 ? -0.250 -15.901 -15.312 1.00 81.75 103 LEU A CA 1
ATOM 777 C C . LEU A 1 103 ? 0.969 -15.748 -16.230 1.00 81.75 103 LEU A C 1
ATOM 779 O O . LEU A 1 103 ? 0.818 -15.419 -17.407 1.00 81.75 103 LEU A O 1
ATOM 783 N N . ALA A 1 104 ? 2.168 -16.027 -15.718 1.00 79.06 104 ALA A N 1
ATOM 784 C CA . ALA A 1 104 ? 3.418 -15.864 -16.449 1.00 79.06 104 ALA A CA 1
ATOM 785 C C . ALA A 1 104 ? 3.814 -17.081 -17.317 1.00 79.06 104 ALA A C 1
ATOM 787 O O . ALA A 1 104 ? 4.843 -17.044 -17.997 1.00 79.06 104 ALA A O 1
ATOM 788 N N . LEU A 1 105 ? 2.974 -18.126 -17.384 1.00 67.94 105 LEU A N 1
ATOM 789 C CA . LEU A 1 105 ? 3.144 -19.295 -18.270 1.00 67.94 105 LEU A CA 1
ATOM 790 C C . LEU A 1 105 ? 3.118 -18.961 -19.776 1.00 67.94 105 LEU A C 1
ATOM 792 O O . LEU A 1 105 ? 3.371 -19.837 -20.599 1.00 67.94 105 LEU A O 1
ATOM 796 N N . ARG A 1 106 ? 2.797 -17.719 -20.161 1.00 62.78 106 ARG A N 1
ATOM 797 C CA . ARG A 1 106 ? 2.584 -17.320 -21.563 1.00 62.78 106 ARG A CA 1
ATOM 798 C C . ARG A 1 106 ? 3.870 -17.221 -22.406 1.00 62.78 106 ARG A C 1
ATOM 800 O O . ARG A 1 106 ? 3.757 -17.448 -23.603 1.00 62.78 106 ARG A O 1
ATOM 807 N N . SER A 1 107 ? 5.037 -16.946 -21.806 1.00 70.44 107 SER A N 1
ATOM 808 C CA . SER A 1 107 ? 6.394 -16.958 -22.429 1.00 70.44 107 SER A CA 1
ATOM 809 C C . SER A 1 107 ? 7.414 -16.190 -21.574 1.00 70.44 107 SER A C 1
ATOM 811 O O . SER A 1 107 ? 8.584 -16.564 -21.493 1.00 70.44 107 SER A O 1
ATOM 813 N N . GLU A 1 108 ? 6.934 -15.159 -20.880 1.00 80.50 108 GLU A N 1
ATOM 814 C CA . GLU A 1 108 ? 7.709 -14.179 -20.107 1.00 80.50 108 GLU A CA 1
ATOM 815 C C . GLU A 1 108 ? 8.631 -14.810 -19.050 1.00 80.50 108 GLU A C 1
ATOM 817 O O . GLU A 1 108 ? 9.776 -14.393 -18.885 1.00 80.50 108 GLU A O 1
ATOM 822 N N . LEU A 1 109 ? 8.170 -15.859 -18.352 1.00 80.62 109 LEU A N 1
ATOM 823 C CA . LEU A 1 109 ? 8.988 -16.558 -17.350 1.00 80.62 109 LEU A CA 1
ATOM 824 C C . LEU A 1 109 ? 10.243 -17.184 -17.961 1.00 80.62 109 LEU A C 1
ATOM 826 O O . LEU A 1 109 ? 11.312 -17.162 -17.350 1.00 80.62 109 LEU A O 1
ATOM 830 N N . ARG A 1 110 ? 10.112 -17.760 -19.159 1.00 83.12 110 ARG A N 1
ATOM 831 C CA . ARG A 1 110 ? 11.218 -18.444 -19.829 1.00 83.12 110 ARG A CA 1
ATOM 832 C C . ARG A 1 110 ? 12.224 -17.430 -20.357 1.00 83.12 110 ARG A C 1
ATOM 834 O O . ARG A 1 110 ? 13.417 -17.606 -20.129 1.00 83.12 110 ARG A O 1
ATOM 841 N N . GLU A 1 111 ? 11.743 -16.367 -20.993 1.00 86.00 111 GLU A N 1
ATOM 842 C CA . GLU A 1 111 ? 12.585 -15.282 -21.505 1.00 86.00 111 GLU A CA 1
ATOM 843 C C . GLU A 1 111 ? 13.325 -14.564 -20.367 1.00 86.00 111 GLU A C 1
ATOM 845 O O . GLU A 1 111 ? 14.554 -14.439 -20.409 1.00 86.00 111 GLU A O 1
ATOM 850 N N . GLY A 1 112 ? 12.618 -14.214 -19.288 1.00 84.81 112 GLY A N 1
ATOM 851 C CA . GLY A 1 112 ? 13.213 -13.606 -18.097 1.00 84.81 112 GLY A CA 1
ATOM 852 C C . GLY A 1 112 ? 14.261 -14.500 -17.428 1.00 84.81 112 GLY A C 1
ATOM 853 O O . GLY A 1 112 ? 15.342 -14.027 -17.071 1.00 84.81 112 GLY A O 1
ATOM 854 N N . ALA A 1 113 ? 14.000 -15.808 -17.319 1.00 85.25 113 ALA A N 1
ATOM 855 C CA . ALA A 1 113 ? 14.978 -16.755 -16.787 1.00 85.25 113 ALA A CA 1
ATOM 856 C C . ALA A 1 113 ? 16.229 -16.835 -17.675 1.00 85.25 113 ALA A C 1
ATOM 858 O O . ALA A 1 113 ? 17.346 -16.736 -17.165 1.00 85.25 113 ALA A O 1
ATOM 859 N N . THR A 1 114 ? 16.064 -16.950 -18.998 1.00 88.38 114 THR A N 1
ATOM 860 C CA . THR A 1 114 ? 17.206 -16.981 -19.929 1.00 88.38 114 THR A CA 1
ATOM 861 C C . THR A 1 114 ? 18.038 -15.701 -19.874 1.00 88.38 114 THR A C 1
ATOM 863 O O . THR A 1 114 ? 19.265 -15.775 -19.900 1.00 88.38 114 THR A O 1
ATOM 866 N N . PHE A 1 115 ? 17.399 -14.542 -19.704 1.00 88.88 115 PHE A N 1
ATOM 867 C CA . PHE A 1 115 ? 18.088 -13.262 -19.557 1.00 88.88 115 PHE A CA 1
ATOM 868 C C . PHE A 1 115 ? 18.920 -13.188 -18.268 1.00 88.88 115 PHE A C 1
ATOM 870 O O . PHE A 1 115 ? 20.070 -12.740 -18.298 1.00 88.88 115 PHE A O 1
ATOM 877 N N . CYS A 1 116 ? 18.373 -13.673 -17.150 1.00 88.75 116 CYS A N 1
ATOM 878 C CA . CYS A 1 116 ? 19.088 -13.754 -15.876 1.00 88.75 116 CYS A CA 1
ATOM 879 C C . CYS A 1 116 ? 20.285 -14.715 -15.940 1.00 88.75 116 CYS A C 1
ATOM 881 O O . CYS A 1 116 ? 21.340 -14.401 -15.393 1.00 88.75 116 CYS A O 1
ATOM 883 N N . PHE A 1 117 ? 20.156 -15.854 -16.632 1.00 88.88 117 PHE A N 1
ATOM 884 C CA . PHE A 1 117 ? 21.277 -16.781 -16.833 1.00 88.88 117 PHE A CA 1
ATOM 885 C C . PHE A 1 117 ? 22.358 -16.212 -17.757 1.00 88.88 117 PHE A C 1
ATOM 887 O O . PHE A 1 117 ? 23.541 -16.447 -17.520 1.00 88.88 117 PHE A O 1
ATOM 894 N N . ALA A 1 118 ? 21.974 -15.433 -18.771 1.00 92.56 118 ALA A N 1
ATOM 895 C CA . ALA A 1 118 ? 22.921 -14.751 -19.651 1.00 92.56 118 ALA A CA 1
ATOM 896 C C . ALA A 1 118 ? 23.671 -13.600 -18.949 1.00 92.56 118 ALA A C 1
ATOM 898 O O . ALA A 1 118 ? 24.790 -13.277 -19.339 1.00 92.56 118 ALA A O 1
ATOM 899 N N . ASN A 1 119 ? 23.086 -12.997 -17.903 1.00 92.06 119 ASN A N 1
ATOM 900 C CA . ASN A 1 119 ? 23.645 -11.848 -17.183 1.00 92.06 119 ASN A CA 1
ATOM 901 C C . ASN A 1 119 ? 23.719 -12.104 -15.662 1.00 92.06 119 ASN A C 1
ATOM 903 O O . ASN A 1 119 ? 22.892 -11.594 -14.897 1.00 92.06 119 ASN A O 1
ATOM 907 N N . PRO A 1 120 ? 24.732 -12.845 -15.177 1.00 88.19 120 PRO A N 1
ATOM 908 C CA . PRO A 1 120 ? 24.837 -13.215 -13.762 1.00 88.19 120 PRO A CA 1
ATOM 909 C C . PRO A 1 120 ? 25.031 -12.016 -12.818 1.00 88.19 120 PRO A C 1
ATOM 911 O O . PRO A 1 120 ? 24.619 -12.068 -11.657 1.00 88.19 120 PRO A O 1
ATOM 914 N N . SER A 1 121 ? 25.613 -10.912 -13.298 1.00 91.62 121 SER A N 1
ATOM 915 C CA . SER A 1 121 ? 25.709 -9.655 -12.541 1.00 91.62 121 SER A CA 1
ATOM 916 C C . SER A 1 121 ? 24.326 -9.068 -12.241 1.00 91.62 121 SER A C 1
ATOM 918 O O . SER A 1 121 ? 24.046 -8.716 -11.096 1.00 91.62 121 SER A O 1
ATOM 920 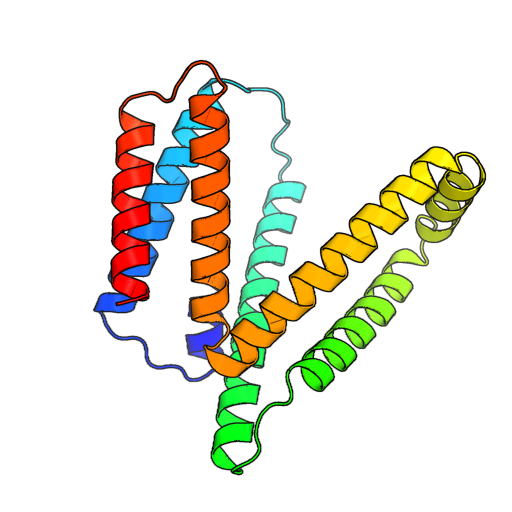N N . PHE A 1 122 ? 23.437 -9.040 -13.237 1.00 90.56 122 PHE A N 1
ATOM 921 C CA . PHE A 1 122 ? 22.055 -8.589 -13.084 1.00 90.56 122 PHE A CA 1
ATOM 922 C C . PHE A 1 122 ? 21.262 -9.515 -12.156 1.00 90.56 122 PHE A C 1
ATOM 924 O O . PHE A 1 122 ? 20.592 -9.040 -11.240 1.00 90.56 122 PHE A O 1
ATOM 931 N N . ALA A 1 123 ? 21.404 -10.835 -12.315 1.00 89.56 123 ALA A N 1
ATOM 932 C CA . ALA A 1 123 ? 20.748 -11.807 -11.441 1.00 89.56 123 ALA A CA 1
ATOM 933 C C . ALA A 1 123 ? 21.122 -11.604 -9.960 1.00 89.56 123 ALA A C 1
ATOM 935 O O . ALA A 1 123 ? 20.261 -11.691 -9.082 1.00 89.56 123 ALA A O 1
ATOM 936 N N . ARG A 1 124 ? 22.384 -11.260 -9.667 1.00 91.06 124 ARG A N 1
ATOM 937 C CA . ARG A 1 124 ? 22.824 -10.954 -8.298 1.00 91.06 124 ARG A CA 1
ATOM 938 C C . ARG A 1 124 ? 22.130 -9.715 -7.726 1.00 91.06 124 ARG A C 1
ATOM 940 O O . ARG A 1 124 ? 21.751 -9.733 -6.555 1.00 91.06 124 ARG A O 1
ATOM 947 N N . GLU A 1 125 ? 21.945 -8.665 -8.522 1.00 92.75 125 GLU A N 1
ATOM 948 C CA . GLU A 1 125 ? 21.208 -7.468 -8.094 1.00 92.75 125 GLU A CA 1
ATOM 949 C C . GLU A 1 125 ? 19.721 -7.765 -7.870 1.00 92.75 125 GLU A C 1
ATOM 951 O O . GLU A 1 125 ? 19.160 -7.338 -6.862 1.00 92.75 125 GLU A O 1
ATOM 956 N N . VAL A 1 126 ? 19.099 -8.591 -8.719 1.00 91.31 126 VAL A N 1
ATOM 957 C CA . VAL A 1 126 ? 17.711 -9.049 -8.527 1.00 91.31 126 VAL A CA 1
ATOM 958 C C . VAL A 1 126 ? 17.554 -9.836 -7.223 1.00 91.31 126 VAL A C 1
ATOM 960 O O . VAL A 1 126 ? 16.593 -9.612 -6.484 1.00 91.31 126 VAL A O 1
ATOM 963 N N . VAL A 1 127 ? 18.497 -10.724 -6.895 1.00 91.62 127 VAL A N 1
ATOM 964 C CA . VAL A 1 127 ? 18.471 -11.485 -5.633 1.00 91.62 127 VAL A CA 1
ATOM 965 C C . VAL A 1 127 ? 18.626 -10.559 -4.427 1.00 91.62 127 VAL A C 1
ATOM 967 O O . VAL A 1 127 ? 17.856 -10.678 -3.474 1.00 91.62 127 VAL A O 1
ATOM 970 N N . LYS A 1 128 ? 19.563 -9.601 -4.464 1.00 93.12 128 LYS A N 1
ATOM 971 C CA . LYS A 1 128 ? 19.719 -8.601 -3.391 1.00 93.12 128 LYS A CA 1
ATOM 972 C C . LYS A 1 128 ? 18.453 -7.760 -3.218 1.00 93.12 128 LYS A C 1
ATOM 974 O O . LYS A 1 128 ? 17.995 -7.571 -2.091 1.00 93.12 128 LYS A O 1
ATOM 979 N N . PHE A 1 129 ? 17.871 -7.294 -4.323 1.00 91.69 129 PHE A N 1
ATOM 980 C CA . PHE A 1 129 ? 16.625 -6.532 -4.322 1.00 91.69 129 PHE A CA 1
ATOM 981 C C . PHE A 1 129 ? 15.471 -7.351 -3.732 1.00 91.69 129 PHE A C 1
ATOM 983 O O . PHE A 1 129 ? 14.738 -6.857 -2.878 1.00 91.69 129 PHE A O 1
ATOM 990 N N . SER A 1 130 ? 15.363 -8.625 -4.110 1.00 91.06 130 SER A N 1
ATOM 991 C CA . SER A 1 130 ? 14.340 -9.543 -3.596 1.00 91.06 130 SER A CA 1
ATOM 992 C C . SER A 1 130 ? 14.522 -9.835 -2.106 1.00 91.06 130 SER A C 1
ATOM 994 O O . SER A 1 130 ? 13.544 -9.834 -1.364 1.00 91.06 130 SER A O 1
ATOM 996 N N . ALA A 1 131 ? 15.760 -10.021 -1.639 1.00 92.50 131 ALA A N 1
ATOM 997 C CA . ALA A 1 131 ? 16.061 -10.215 -0.221 1.00 92.50 131 ALA A CA 1
ATOM 998 C C . ALA A 1 131 ? 15.700 -8.972 0.611 1.00 92.50 131 ALA A C 1
ATOM 1000 O O . ALA A 1 131 ? 15.050 -9.084 1.650 1.00 92.50 131 ALA A O 1
ATOM 1001 N N . CYS A 1 132 ? 16.049 -7.777 0.125 1.00 92.94 132 CYS A N 1
ATOM 1002 C CA . CYS A 1 132 ? 15.642 -6.516 0.746 1.00 92.94 132 CYS A CA 1
ATOM 1003 C C . CYS A 1 132 ? 14.110 -6.358 0.754 1.00 92.94 132 CYS A C 1
ATOM 1005 O O . CYS A 1 132 ? 13.525 -5.979 1.770 1.00 92.94 132 CYS A O 1
ATOM 1007 N N . GLY A 1 133 ? 13.450 -6.718 -0.351 1.00 89.31 133 GLY A N 1
ATOM 1008 C CA . GLY A 1 133 ? 11.994 -6.729 -0.468 1.00 89.31 133 GLY A CA 1
ATOM 1009 C C . GLY A 1 133 ? 11.324 -7.672 0.534 1.00 89.31 133 GLY A C 1
ATOM 1010 O O . GLY A 1 133 ? 10.364 -7.272 1.190 1.00 89.31 133 GLY A O 1
ATOM 1011 N N . ALA A 1 134 ? 11.856 -8.883 0.711 1.00 88.88 134 ALA A N 1
ATOM 1012 C CA . ALA A 1 1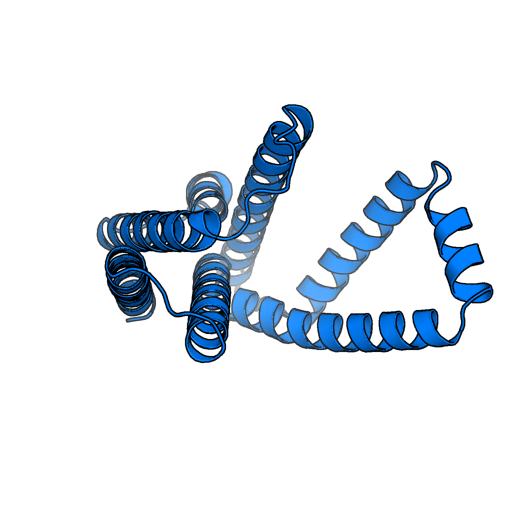34 ? 11.351 -9.863 1.672 1.00 88.88 134 ALA A CA 1
ATOM 1013 C C . ALA A 1 134 ? 11.475 -9.366 3.122 1.00 88.88 134 ALA A C 1
ATOM 1015 O O . ALA A 1 134 ? 10.519 -9.469 3.893 1.00 88.88 134 ALA A O 1
ATOM 1016 N N . LEU A 1 135 ? 12.610 -8.752 3.477 1.00 90.06 135 LEU A N 1
ATOM 1017 C CA . LEU A 1 135 ? 12.790 -8.116 4.787 1.00 90.06 135 LEU A CA 1
ATOM 1018 C C . LEU A 1 135 ? 11.780 -6.979 5.006 1.00 90.06 135 LEU A C 1
ATOM 1020 O O . LEU A 1 135 ? 11.160 -6.896 6.065 1.00 90.06 135 LEU A O 1
ATOM 1024 N N . GLY A 1 136 ? 11.559 -6.136 3.994 1.00 88.12 136 GLY A N 1
ATOM 1025 C CA . GLY A 1 136 ? 10.554 -5.074 4.055 1.00 88.12 136 GLY A CA 1
ATOM 1026 C C . GLY A 1 136 ? 9.127 -5.608 4.207 1.00 88.12 136 GLY A C 1
ATOM 1027 O O . GLY A 1 136 ? 8.329 -5.039 4.955 1.00 88.12 136 GLY A O 1
ATOM 1028 N N . GLN A 1 137 ? 8.804 -6.723 3.547 1.00 88.50 137 GLN A N 1
ATOM 1029 C CA . GLN A 1 137 ? 7.499 -7.363 3.684 1.00 88.50 137 GLN A CA 1
ATOM 1030 C C . GLN A 1 137 ? 7.249 -7.913 5.089 1.00 88.50 137 GLN A C 1
ATOM 1032 O O . GLN A 1 137 ? 6.129 -7.774 5.579 1.00 88.50 137 GLN A O 1
ATOM 1037 N N . ALA A 1 138 ? 8.262 -8.463 5.764 1.00 88.50 138 ALA A N 1
ATOM 1038 C CA . ALA A 1 138 ? 8.113 -8.904 7.151 1.00 88.50 138 ALA A CA 1
ATOM 1039 C C . ALA A 1 138 ? 7.640 -7.749 8.056 1.00 88.50 138 ALA A C 1
ATOM 1041 O O . ALA A 1 138 ? 6.684 -7.908 8.817 1.00 88.50 138 ALA A O 1
ATOM 1042 N N . SER A 1 139 ? 8.219 -6.555 7.894 1.00 86.94 139 SER A N 1
ATOM 1043 C CA . SER A 1 139 ? 7.795 -5.341 8.610 1.00 86.94 139 SER A CA 1
ATOM 1044 C C . SER A 1 139 ? 6.373 -4.893 8.247 1.00 86.94 139 SER A C 1
ATOM 1046 O O . SER A 1 139 ? 5.623 -4.439 9.115 1.00 86.94 139 SER A O 1
ATOM 1048 N N . ILE A 1 140 ? 5.967 -5.041 6.981 1.00 88.75 140 ILE A N 1
ATOM 1049 C CA . ILE A 1 140 ? 4.601 -4.737 6.522 1.00 88.75 140 ILE A CA 1
ATOM 1050 C C . ILE A 1 140 ? 3.591 -5.673 7.188 1.00 88.75 140 ILE A C 1
ATOM 1052 O O . ILE A 1 140 ? 2.643 -5.195 7.808 1.00 88.75 140 ILE A O 1
ATOM 1056 N N . PHE A 1 141 ? 3.800 -6.990 7.117 1.00 87.44 141 PHE A N 1
ATOM 1057 C CA . PHE A 1 141 ? 2.886 -7.964 7.720 1.00 87.44 141 PHE A CA 1
ATOM 1058 C C . PHE A 1 141 ? 2.859 -7.872 9.245 1.00 87.44 141 PHE A C 1
ATOM 1060 O O . PHE A 1 141 ? 1.791 -8.020 9.838 1.00 87.44 141 PHE A O 1
ATOM 1067 N N . TYR A 1 142 ? 3.992 -7.557 9.877 1.00 87.38 142 TYR A N 1
ATOM 1068 C CA . TYR A 1 142 ? 4.035 -7.242 11.303 1.00 87.38 142 TYR A CA 1
ATOM 1069 C C . TYR A 1 142 ? 3.164 -6.024 11.640 1.00 87.38 142 TYR A C 1
ATOM 1071 O O . TYR A 1 142 ? 2.367 -6.077 12.575 1.00 87.38 142 TYR A O 1
ATOM 1079 N N . THR A 1 143 ? 3.263 -4.946 10.857 1.00 86.19 143 THR A N 1
ATOM 1080 C CA . THR A 1 143 ? 2.442 -3.740 11.053 1.00 86.19 143 THR A CA 1
ATOM 1081 C C . THR A 1 143 ? 0.965 -4.046 10.847 1.00 86.19 143 THR A C 1
ATOM 1083 O O . THR A 1 143 ? 0.143 -3.663 11.670 1.00 86.19 143 THR A O 1
ATOM 1086 N N . ILE A 1 144 ? 0.630 -4.783 9.787 1.00 85.69 144 ILE A N 1
ATOM 1087 C CA . ILE A 1 144 ? -0.742 -5.190 9.489 1.00 85.69 144 ILE A CA 1
ATOM 1088 C C . ILE A 1 144 ? -1.308 -6.002 10.654 1.00 85.69 144 ILE A C 1
ATOM 1090 O O . ILE A 1 144 ? -2.397 -5.687 11.109 1.00 85.69 144 ILE A O 1
ATOM 1094 N N . ALA A 1 145 ? -0.593 -7.004 11.165 1.00 83.50 145 ALA A N 1
ATOM 1095 C CA . ALA A 1 145 ? -1.096 -7.873 12.230 1.00 83.50 145 ALA A CA 1
ATOM 1096 C C . ALA A 1 145 ? -1.295 -7.164 13.585 1.00 83.50 145 ALA A C 1
ATOM 1098 O O . ALA A 1 145 ? -2.163 -7.577 14.350 1.00 83.50 145 ALA A O 1
ATOM 1099 N N . ASN A 1 146 ? -0.510 -6.121 13.881 1.00 83.25 146 ASN A N 1
ATOM 1100 C CA . ASN A 1 146 ? -0.586 -5.385 15.151 1.00 83.25 146 ASN A CA 1
ATOM 1101 C C . ASN A 1 146 ? -1.459 -4.118 15.083 1.00 83.25 146 ASN A C 1
ATOM 1103 O O . ASN A 1 146 ? -2.095 -3.769 16.074 1.00 83.25 146 ASN A O 1
ATOM 1107 N N . PHE A 1 147 ? -1.483 -3.429 13.937 1.00 81.19 147 PHE A N 1
ATOM 1108 C CA . PHE A 1 147 ? -2.063 -2.088 13.772 1.00 81.19 147 PHE A CA 1
ATOM 1109 C C . PHE A 1 147 ? -3.060 -1.978 12.604 1.00 81.19 147 PHE A C 1
ATOM 1111 O O . PHE A 1 147 ? -3.466 -0.874 12.255 1.00 81.19 147 PHE A O 1
ATOM 1118 N N . ASP A 1 148 ? -3.476 -3.097 12.004 1.00 81.25 148 ASP A N 1
ATOM 1119 C CA . ASP A 1 148 ? -4.355 -3.178 10.832 1.00 81.25 148 ASP A CA 1
ATOM 1120 C C . ASP A 1 148 ? -3.768 -2.664 9.495 1.00 81.25 148 ASP A C 1
ATOM 1122 O O . ASP A 1 148 ? -2.733 -1.998 9.397 1.00 81.25 148 ASP A O 1
ATOM 1126 N N . SER A 1 149 ? -4.477 -2.982 8.404 1.00 81.25 149 SER A N 1
ATOM 1127 C CA . SER A 1 149 ? -4.128 -2.603 7.027 1.00 81.25 149 SER A CA 1
ATOM 1128 C C . SER A 1 149 ? -4.207 -1.095 6.747 1.00 81.25 149 SER A C 1
ATOM 1130 O O . SER A 1 149 ? -3.484 -0.596 5.882 1.00 81.25 149 SER A O 1
ATOM 1132 N N . VAL A 1 150 ? -5.039 -0.347 7.481 1.00 78.62 150 VAL A N 1
ATOM 1133 C CA . VAL A 1 150 ? -5.200 1.109 7.305 1.00 78.62 150 VAL A CA 1
ATOM 1134 C C . VAL A 1 150 ? -3.955 1.855 7.790 1.00 78.62 150 VAL A C 1
ATOM 1136 O O . VAL A 1 150 ? -3.370 2.607 7.014 1.00 78.62 150 VAL A O 1
ATOM 1139 N N . VAL A 1 151 ? -3.460 1.551 8.996 1.00 82.75 151 VAL A N 1
ATOM 1140 C CA . VAL A 1 151 ? -2.221 2.150 9.526 1.00 82.75 151 VAL A CA 1
ATOM 1141 C C . VAL A 1 151 ? -1.022 1.789 8.650 1.00 82.75 151 VAL A C 1
ATOM 1143 O O . VAL A 1 151 ? -0.183 2.637 8.359 1.00 82.75 151 VAL A O 1
ATOM 1146 N N . CYS A 1 152 ? -0.962 0.559 8.131 1.00 85.25 152 CYS A N 1
ATOM 1147 C CA . CYS A 1 152 ? 0.074 0.174 7.171 1.00 85.25 152 CYS A CA 1
ATOM 1148 C C . CYS A 1 152 ? 0.051 1.049 5.899 1.00 85.25 152 CYS A C 1
ATOM 1150 O O . CYS A 1 152 ? 1.091 1.517 5.417 1.00 85.25 152 CYS A O 1
ATOM 1152 N N . ALA A 1 153 ? -1.140 1.326 5.365 1.00 81.88 153 ALA A N 1
ATOM 1153 C CA . ALA A 1 153 ? -1.291 2.217 4.223 1.00 81.88 153 ALA A CA 1
ATOM 1154 C C . ALA A 1 153 ? -0.917 3.683 4.564 1.00 81.88 153 ALA A C 1
ATOM 1156 O O . ALA A 1 153 ? -0.436 4.396 3.676 1.00 81.88 153 ALA A O 1
ATOM 1157 N N . ALA A 1 154 ? -1.062 4.120 5.821 1.00 81.38 154 ALA A N 1
ATOM 1158 C CA . ALA A 1 154 ? -0.609 5.434 6.283 1.00 81.38 154 ALA A CA 1
ATOM 1159 C C . ALA A 1 154 ? 0.919 5.489 6.325 1.00 81.38 154 ALA A C 1
ATOM 1161 O O . ALA A 1 154 ? 1.520 6.319 5.646 1.00 81.38 154 ALA A O 1
ATOM 1162 N N . VAL A 1 155 ? 1.557 4.517 6.987 1.00 85.81 155 VAL A N 1
ATOM 1163 C CA . VAL A 1 155 ? 3.024 4.396 7.084 1.00 85.81 155 VAL A CA 1
ATOM 1164 C C . VAL A 1 155 ? 3.686 4.371 5.703 1.00 85.81 155 VAL A C 1
ATOM 1166 O O . VAL A 1 155 ? 4.680 5.061 5.464 1.00 85.81 155 VAL A O 1
ATOM 1169 N N . THR A 1 156 ? 3.133 3.611 4.755 1.00 85.81 156 THR A N 1
ATOM 1170 C CA . THR A 1 156 ? 3.667 3.565 3.382 1.00 85.81 156 THR A CA 1
ATOM 1171 C C . THR A 1 156 ? 3.488 4.886 2.634 1.00 85.81 156 THR A C 1
ATOM 1173 O O . THR A 1 156 ? 4.343 5.242 1.820 1.00 85.81 156 THR A O 1
ATOM 1176 N N . THR A 1 157 ? 2.429 5.644 2.924 1.00 83.00 157 THR A N 1
ATOM 1177 C CA . THR A 1 157 ? 2.228 6.985 2.361 1.00 83.00 157 THR A CA 1
ATOM 1178 C C . THR A 1 157 ? 3.219 7.984 2.958 1.00 83.00 157 THR A C 1
ATOM 1180 O O . THR A 1 157 ? 3.844 8.727 2.202 1.00 83.00 157 THR A O 1
ATOM 1183 N N . THR A 1 158 ? 3.471 7.928 4.270 1.00 84.00 158 THR A N 1
ATOM 1184 C CA . THR A 1 158 ? 4.527 8.711 4.935 1.00 84.00 158 THR A CA 1
ATOM 1185 C C . THR A 1 158 ? 5.890 8.437 4.318 1.00 84.00 158 THR A C 1
ATOM 1187 O O . THR A 1 158 ? 6.603 9.369 3.957 1.00 84.00 158 THR A O 1
ATOM 1190 N N . ARG A 1 159 ? 6.240 7.159 4.116 1.00 85.81 159 ARG A N 1
ATOM 1191 C CA . ARG A 1 159 ? 7.492 6.775 3.448 1.00 85.81 159 ARG A CA 1
ATOM 1192 C C . ARG A 1 159 ? 7.608 7.422 2.066 1.00 85.81 159 ARG A C 1
ATOM 1194 O O . ARG A 1 159 ? 8.663 7.958 1.747 1.00 85.81 159 ARG A O 1
ATOM 1201 N N . LYS A 1 160 ? 6.543 7.378 1.255 1.00 80.69 160 LYS A N 1
ATOM 1202 C CA . LYS A 1 160 ? 6.534 8.000 -0.081 1.00 80.69 160 LYS A CA 1
ATOM 1203 C C . LYS A 1 160 ? 6.764 9.508 -0.004 1.00 80.69 160 LYS A C 1
ATOM 1205 O O . LYS A 1 160 ? 7.559 10.025 -0.779 1.00 80.69 160 LYS A O 1
ATOM 1210 N N . LEU A 1 161 ? 6.124 10.194 0.942 1.00 82.12 161 LEU A N 1
ATOM 1211 C CA . LEU A 1 161 ? 6.323 11.630 1.151 1.00 82.12 161 LEU A CA 1
ATOM 1212 C C . LEU A 1 161 ? 7.758 11.961 1.564 1.00 82.12 161 LEU A C 1
ATOM 1214 O O . LEU A 1 161 ? 8.335 12.892 1.015 1.00 82.12 161 LEU A O 1
ATOM 1218 N N . LEU A 1 162 ? 8.363 11.176 2.459 1.00 84.38 162 LEU A N 1
ATOM 1219 C CA . LEU A 1 162 ? 9.768 11.355 2.839 1.00 84.38 162 LEU A CA 1
ATOM 1220 C C . LEU A 1 162 ? 10.710 11.160 1.647 1.00 84.38 162 LEU A C 1
ATOM 1222 O O . LEU A 1 162 ? 11.643 11.938 1.478 1.00 84.38 162 LEU A O 1
ATOM 1226 N N . SER A 1 163 ? 10.455 10.164 0.792 1.00 82.81 163 SER A N 1
ATOM 1227 C CA . SER A 1 163 ? 11.234 9.982 -0.439 1.00 82.81 163 SER A CA 1
ATOM 1228 C C . SER A 1 163 ? 11.124 11.186 -1.376 1.00 82.81 163 SER A C 1
ATOM 1230 O O . SER A 1 163 ? 12.134 11.591 -1.944 1.00 82.81 163 SER A O 1
ATOM 1232 N N . VAL A 1 164 ? 9.937 11.794 -1.493 1.00 80.25 164 VAL A N 1
ATOM 1233 C CA . VAL A 1 164 ? 9.767 13.044 -2.248 1.00 80.25 164 VAL A CA 1
ATOM 1234 C C . VAL A 1 164 ? 10.548 14.185 -1.595 1.00 80.25 164 VAL A C 1
ATOM 1236 O O . VAL A 1 164 ? 11.300 14.870 -2.274 1.00 80.25 164 VAL A O 1
ATOM 1239 N N . MET A 1 165 ? 10.453 14.361 -0.274 1.00 77.69 165 MET A N 1
ATOM 1240 C CA . MET A 1 165 ? 11.205 15.406 0.434 1.00 77.69 165 MET A CA 1
ATOM 1241 C C . MET A 1 165 ? 12.719 15.283 0.223 1.00 77.69 165 MET A C 1
ATOM 1243 O O . MET A 1 165 ? 13.378 16.288 -0.031 1.00 77.69 165 MET A O 1
ATOM 1247 N N . ILE A 1 166 ? 13.263 14.063 0.286 1.00 81.69 166 ILE A N 1
ATOM 1248 C CA . ILE A 1 166 ? 14.685 13.800 0.023 1.00 81.69 166 ILE A CA 1
ATOM 1249 C C . ILE A 1 166 ? 15.032 14.140 -1.431 1.00 81.69 166 ILE A C 1
ATOM 1251 O O . ILE A 1 166 ? 15.982 14.879 -1.668 1.00 81.69 166 ILE A O 1
ATOM 1255 N N . SER A 1 167 ? 14.224 13.686 -2.396 1.00 78.88 167 SER A N 1
ATOM 1256 C CA . SER A 1 167 ? 14.447 13.984 -3.819 1.00 78.88 167 SER A CA 1
ATOM 1257 C C . SER A 1 167 ? 14.461 15.485 -4.121 1.00 78.88 167 SER A C 1
ATOM 1259 O O . SER A 1 167 ? 15.084 15.914 -5.089 1.00 78.88 167 SER A O 1
ATOM 1261 N N . VAL A 1 168 ? 13.747 16.279 -3.331 1.00 75.81 168 VAL A N 1
ATOM 1262 C CA . VAL A 1 168 ? 13.645 17.731 -3.499 1.00 75.81 168 VAL A CA 1
ATOM 1263 C C . VAL A 1 168 ? 14.823 18.452 -2.869 1.00 75.81 168 VAL A C 1
ATOM 1265 O O . VAL A 1 168 ? 15.254 19.470 -3.400 1.00 75.81 168 VAL A O 1
ATOM 1268 N N . LEU A 1 169 ? 15.345 17.920 -1.764 1.00 75.56 169 LEU A N 1
ATOM 1269 C CA . LEU A 1 169 ? 16.550 18.432 -1.122 1.00 75.56 169 LEU A CA 1
ATOM 1270 C C . LEU A 1 169 ? 17.793 18.229 -2.005 1.00 75.56 169 LEU A C 1
ATOM 1272 O O . LEU A 1 169 ? 18.698 19.055 -1.978 1.00 75.56 169 LEU A O 1
ATOM 1276 N N . GLU A 1 170 ? 17.820 17.146 -2.788 1.00 78.19 170 GLU A N 1
ATOM 1277 C CA . GLU A 1 170 ? 18.915 16.814 -3.712 1.00 78.19 170 GLU A CA 1
ATOM 1278 C C . GLU A 1 170 ? 18.756 17.426 -5.121 1.00 78.19 170 GLU A C 1
ATOM 1280 O O . GLU A 1 170 ? 19.711 17.419 -5.897 1.00 78.19 170 GLU A O 1
ATOM 1285 N N . GLY A 1 171 ? 17.569 17.933 -5.475 1.00 72.06 171 GLY A N 1
ATOM 1286 C CA . GLY A 1 171 ? 17.246 18.468 -6.806 1.00 72.06 171 GLY A CA 1
ATOM 1287 C C . GLY A 1 171 ? 17.042 19.989 -6.851 1.00 72.06 171 GLY A C 1
ATOM 1288 O O . GLY A 1 171 ? 17.336 20.704 -5.900 1.00 72.06 171 GLY A O 1
ATOM 1289 N N . ASP A 1 172 ? 16.461 20.488 -7.950 1.00 66.56 172 ASP A N 1
ATOM 1290 C CA . ASP A 1 172 ? 16.224 21.927 -8.215 1.00 66.56 172 ASP A CA 1
ATOM 1291 C C . ASP A 1 172 ? 15.127 22.585 -7.336 1.00 66.56 172 ASP A C 1
ATOM 1293 O O . ASP A 1 172 ? 14.662 23.692 -7.617 1.00 66.56 172 ASP A O 1
ATOM 1297 N N . GLY A 1 173 ? 14.701 21.926 -6.252 1.00 64.88 173 GLY A N 1
ATOM 1298 C CA . GLY A 1 173 ? 13.652 22.403 -5.350 1.00 64.88 173 GLY A CA 1
ATOM 1299 C C . GLY A 1 173 ? 12.217 22.234 -5.879 1.00 64.88 173 GLY A C 1
ATOM 1300 O O . GLY A 1 173 ? 11.957 22.053 -7.068 1.00 64.88 173 GLY A O 1
ATOM 1301 N N . LEU A 1 174 ? 11.242 22.280 -4.962 1.00 67.94 174 LEU A N 1
ATOM 1302 C CA . LEU A 1 174 ? 9.808 22.270 -5.280 1.00 67.94 174 LEU A CA 1
ATOM 1303 C C . LEU A 1 174 ? 9.271 23.699 -5.409 1.00 67.94 174 LEU A C 1
ATOM 1305 O O . LEU A 1 174 ? 9.637 24.564 -4.607 1.00 67.94 174 LEU A O 1
ATOM 1309 N N . PRO A 1 175 ? 8.305 23.947 -6.314 1.00 78.00 175 PRO A N 1
ATOM 1310 C CA . PRO A 1 175 ? 7.542 25.185 -6.285 1.00 78.00 175 PRO A CA 1
ATOM 1311 C C . PRO A 1 175 ? 6.793 25.326 -4.942 1.00 78.00 175 PRO A C 1
ATOM 1313 O O . PRO A 1 175 ? 6.460 24.316 -4.315 1.00 78.00 175 PRO A O 1
ATOM 1316 N N . PRO A 1 176 ? 6.435 26.553 -4.515 1.00 77.56 176 PRO A N 1
ATOM 1317 C CA . PRO A 1 176 ? 5.782 26.813 -3.221 1.00 77.56 176 PRO A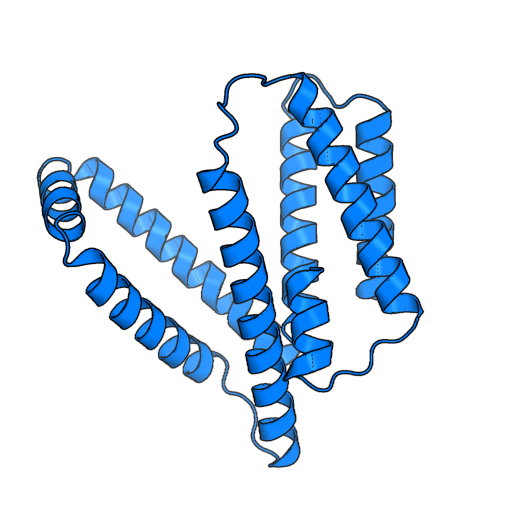 CA 1
ATOM 1318 C C . PRO A 1 176 ? 4.522 25.968 -2.973 1.00 77.56 176 PRO A C 1
ATOM 1320 O O . PRO A 1 176 ? 4.216 25.581 -1.849 1.00 77.56 176 PRO A O 1
ATOM 1323 N N . MET A 1 177 ? 3.809 25.627 -4.048 1.00 79.25 177 MET A N 1
ATOM 1324 C CA . MET A 1 177 ? 2.618 24.781 -4.008 1.00 79.25 177 MET A CA 1
ATOM 1325 C C . MET A 1 177 ? 2.929 23.330 -3.592 1.00 79.25 177 MET A C 1
ATOM 1327 O O . MET A 1 177 ? 2.121 22.708 -2.911 1.00 79.25 177 MET A O 1
ATOM 1331 N N . GLY A 1 178 ? 4.113 22.806 -3.929 1.00 81.75 178 GLY A N 1
ATOM 1332 C CA . GLY A 1 178 ? 4.575 21.484 -3.491 1.00 81.75 178 GLY A CA 1
ATOM 1333 C C . GLY A 1 178 ? 4.856 21.426 -1.989 1.00 81.75 178 GLY A C 1
ATOM 1334 O O . GLY A 1 178 ? 4.458 20.469 -1.329 1.00 81.75 178 GLY A O 1
ATOM 1335 N N . TRP A 1 179 ? 5.441 22.487 -1.425 1.00 82.69 179 TRP A N 1
ATOM 1336 C CA . TRP A 1 179 ? 5.646 22.617 0.023 1.00 82.69 179 TRP A CA 1
ATOM 1337 C C . TRP A 1 179 ? 4.327 22.654 0.799 1.00 82.69 179 TRP A C 1
ATOM 1339 O O . TRP A 1 179 ? 4.202 21.994 1.831 1.00 82.69 179 TRP A O 1
ATOM 1349 N N . LEU A 1 180 ? 3.311 23.346 0.268 1.00 85.69 180 LEU A N 1
ATOM 1350 C CA . LEU A 1 180 ? 1.955 23.299 0.825 1.00 85.69 180 LEU A CA 1
ATOM 1351 C C . LEU A 1 180 ? 1.376 21.876 0.788 1.00 85.69 180 LEU A C 1
ATOM 1353 O O . LEU A 1 180 ? 0.804 21.425 1.778 1.00 85.69 180 LEU A O 1
ATOM 1357 N N . GLY A 1 181 ? 1.567 21.141 -0.312 1.00 84.88 181 GLY A N 1
ATOM 1358 C CA . GLY A 1 181 ? 1.139 19.743 -0.422 1.00 84.88 181 GLY A CA 1
ATOM 1359 C C . GLY A 1 181 ? 1.804 18.819 0.609 1.00 84.88 181 GLY A C 1
ATOM 1360 O O . GLY A 1 181 ? 1.123 17.990 1.223 1.00 84.88 181 GLY A O 1
ATOM 1361 N N . ILE A 1 182 ? 3.105 18.998 0.866 1.00 85.62 182 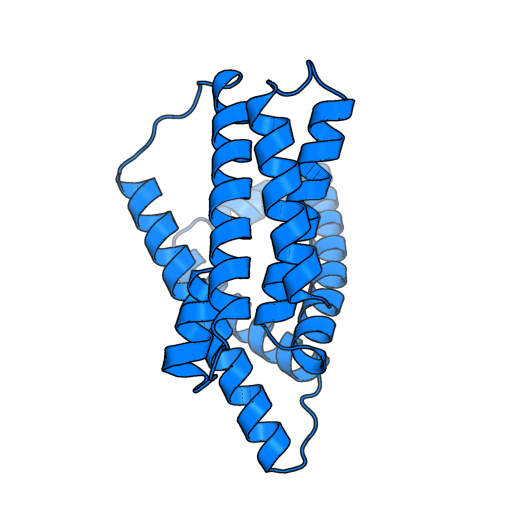ILE A N 1
ATOM 1362 C CA . ILE A 1 182 ? 3.840 18.276 1.922 1.00 85.62 182 ILE A CA 1
ATOM 1363 C C . ILE A 1 182 ? 3.270 18.621 3.303 1.00 85.62 182 ILE A C 1
ATOM 1365 O O . ILE A 1 182 ? 3.025 17.718 4.104 1.00 85.62 182 ILE A O 1
ATOM 1369 N N . GLY A 1 183 ? 3.005 19.901 3.576 1.00 86.44 183 GLY A N 1
ATOM 1370 C CA . GLY A 1 183 ? 2.446 20.349 4.854 1.00 86.44 183 GLY A CA 1
ATOM 1371 C C . GLY A 1 183 ? 1.063 19.757 5.137 1.00 86.44 183 GLY A C 1
ATOM 1372 O O . GLY A 1 183 ? 0.838 19.182 6.203 1.00 86.44 183 GLY A O 1
ATOM 1373 N N . VAL A 1 184 ? 0.153 19.828 4.161 1.00 88.00 184 VAL A N 1
ATOM 1374 C CA . VAL A 1 184 ? -1.216 19.297 4.283 1.00 88.00 184 VAL A CA 1
ATOM 1375 C C . VAL A 1 184 ? -1.214 17.775 4.456 1.00 88.00 184 VAL A C 1
ATOM 1377 O O . VAL A 1 184 ? -1.910 17.251 5.325 1.00 88.00 184 VAL A O 1
ATOM 1380 N N . SER A 1 185 ? -0.406 17.054 3.673 1.00 85.81 185 SER A N 1
ATOM 1381 C CA . SER A 1 185 ? -0.334 15.590 3.769 1.00 85.81 185 SER A CA 1
ATOM 1382 C C . SER A 1 185 ? 0.315 15.111 5.072 1.00 85.81 185 SER A C 1
ATOM 1384 O O . SER A 1 185 ? -0.194 14.177 5.691 1.00 85.81 185 SER A O 1
ATOM 1386 N N . SER A 1 186 ? 1.367 15.789 5.543 1.00 84.81 186 SER A N 1
ATOM 1387 C CA . SER A 1 186 ? 2.013 15.494 6.831 1.00 84.81 186 SER A CA 1
ATOM 1388 C C . SER A 1 186 ? 1.070 15.733 8.011 1.00 84.81 186 SER A C 1
ATOM 1390 O O . SER A 1 186 ? 1.029 14.926 8.936 1.00 84.81 186 SER A O 1
ATOM 1392 N N . MET A 1 187 ? 0.264 16.798 7.962 1.00 86.25 187 MET A N 1
ATOM 1393 C CA . MET A 1 187 ? -0.748 17.083 8.984 1.00 86.25 187 MET A CA 1
ATOM 1394 C C . MET A 1 187 ? -1.869 16.033 8.995 1.00 86.25 187 MET A C 1
ATOM 1396 O O . MET A 1 187 ? -2.302 15.611 10.066 1.00 86.25 187 MET A O 1
ATOM 1400 N N . GLY A 1 188 ? -2.302 15.571 7.817 1.00 83.88 188 GLY A N 1
ATOM 1401 C CA . GLY A 1 188 ? -3.271 14.480 7.693 1.00 83.88 188 GLY A CA 1
ATOM 1402 C C . GLY A 1 188 ? -2.769 13.174 8.313 1.00 83.88 188 GLY A C 1
ATOM 1403 O O . GLY A 1 188 ? -3.487 12.561 9.097 1.00 83.88 188 GLY A O 1
ATOM 1404 N N . ILE A 1 189 ? -1.516 12.797 8.033 1.00 83.19 189 ILE A N 1
ATOM 1405 C CA . ILE A 1 189 ? -0.873 11.600 8.602 1.00 83.19 189 ILE A CA 1
ATOM 1406 C C . ILE A 1 189 ? -0.706 11.729 10.116 1.00 83.19 189 ILE A C 1
ATOM 1408 O O . ILE A 1 189 ? -1.025 10.794 10.844 1.00 83.19 189 ILE A O 1
ATOM 1412 N N . ALA A 1 190 ? -0.219 12.875 10.601 1.00 82.31 190 ALA A N 1
ATOM 1413 C CA . ALA A 1 190 ? -0.036 13.100 12.033 1.00 82.31 190 ALA A CA 1
ATOM 1414 C C . ALA A 1 190 ? -1.360 12.955 12.792 1.00 82.31 190 ALA A C 1
ATOM 1416 O O . ALA A 1 190 ? -1.388 12.351 13.857 1.00 82.31 190 ALA A O 1
ATOM 1417 N N . GLY A 1 191 ? -2.461 13.446 12.217 1.00 80.25 191 GLY A N 1
ATOM 1418 C CA . GLY A 1 191 ? -3.788 13.270 12.796 1.00 80.25 191 GLY A CA 1
ATOM 1419 C C . GLY A 1 191 ? -4.300 11.826 12.772 1.00 80.25 191 GLY A C 1
ATOM 1420 O O . GLY A 1 191 ? -5.094 11.475 13.634 1.00 80.25 191 GLY A O 1
ATOM 1421 N N . GLU A 1 192 ? -3.908 11.009 11.793 1.00 75.88 192 GLU A N 1
ATOM 1422 C CA . GLU A 1 192 ? -4.333 9.601 11.704 1.00 75.88 192 GLU A CA 1
ATOM 1423 C C . GLU A 1 192 ? -3.580 8.701 12.697 1.00 75.88 192 GLU A C 1
ATOM 1425 O O . GLU A 1 192 ? -4.115 7.685 13.140 1.00 75.88 192 GLU A O 1
ATOM 1430 N N . VAL A 1 193 ? -2.343 9.072 13.043 1.00 69.81 193 VAL A N 1
ATOM 1431 C CA . VAL A 1 193 ? -1.469 8.317 13.957 1.00 69.81 193 VAL A CA 1
ATOM 1432 C C . VAL A 1 193 ? -1.667 8.706 15.434 1.00 69.81 193 VAL A C 1
ATOM 1434 O O . VAL A 1 193 ? -1.390 7.880 16.303 1.00 69.81 193 VAL A O 1
ATOM 1437 N N . LEU A 1 194 ? -2.123 9.935 15.716 1.00 66.44 194 LEU A N 1
ATOM 1438 C CA . LEU A 1 194 ? -2.418 10.462 17.063 1.00 66.44 194 LEU A CA 1
ATOM 1439 C C . LEU A 1 194 ? -3.852 10.154 17.514 1.00 66.44 194 LEU A C 1
ATOM 1441 O O . LEU A 1 194 ? -4.007 9.753 18.688 1.00 66.44 194 LEU A O 1
#

Foldseek 3Di:
DVLLVVLQVPQVVDDDDPLLVVLVVLQVQLVVLLCVQVVVVDPDDDPDPVVVVVVVVVSNVNSNVLNVLNNVLVVCVVVVHQDDLVVVLVVVVVVVVVVVVVVCPPCNVVVVVVVCVVPVVVVVVVVVVVVVVVVVVSVLSVCCRPPNSVLSVLVVSVVVLVVSVVVQVVDPHTDPSSVVSSVSSVVSSVSVVD

pLDDT: mean 82.08, std 8.97, range [41.22, 93.12]

Sequence (194 aa):
MLPVMIGSLFLGQANFTLRQYLQAAAIISGTSIVSLAEGRSKKSGASTRAGLLLIIGALFCDGVVGGVQRRLQVTCRKEDKQVRPYDLMFWTNLYMAVTSCLLALRSELREGATFCFANPSFAREVVKFSACGALGQASIFYTIANFDSVVCAAVTTTRKLLSVMISVLEGDGLPPMGWLGIGVSSMGIAGEVL

Organism: Symbiodinium pilosum (NCBI:txid2952)

Secondary structure (DSSP, 8-state):
-HHHHHHHHHTT-PPPPHHHHHHHHHHHHHHHHHHHHHTTT-------HHHHHHHHHHHHHHHHHHHHHHHHHHHHHHTT----HHHHHHHHHHHHHHHHHHHGGGTHHHHHHHHHHH-HHHHHHHHHHHHHHHHHHHHHHHHHHHHHHHHHHHHHHHHHHHHHHHHHHTTT---HHHHHHHHHHHHHHHHHH-